Protein AF-A0A8T4SJS9-F1 (afdb_monomer_lite)

Foldseek 3Di:
DDPDDPPPPVVVVLVVVQLVVLLVVCVVVVLDDAAAEEEEAFPLVVVSCVVNPPHHYHYDYDYCVQQVDPAQALCSLVRPSVVVVLVPDDPRYAYEDQDALLRLLLNLVVCVVVVHPSLVSCPRSRYDYSHNPPDPVSVVVVCVVVVGDDRHDDPDPSSVVVVVCCVVPPCVSVVSSVVSVVVVVVVD

Structure (mmCIF, N/CA/C/O backbone):
data_AF-A0A8T4SJS9-F1
#
_entry.id   AF-A0A8T4SJS9-F1
#
loop_
_atom_site.group_PDB
_atom_site.id
_atom_site.type_symbol
_atom_site.label_atom_id
_atom_site.label_alt_id
_atom_site.label_comp_id
_atom_site.label_asym_id
_atom_site.label_entity_id
_atom_site.label_seq_id
_atom_site.pdbx_PDB_ins_code
_atom_site.Cartn_x
_atom_site.Cartn_y
_atom_site.Cartn_z
_atom_site.occupancy
_atom_site.B_iso_or_equiv
_atom_site.auth_seq_id
_atom_site.auth_comp_id
_atom_site.auth_asym_id
_atom_site.auth_atom_id
_atom_site.pdbx_PDB_model_num
ATOM 1 N N . MET A 1 1 ? -32.079 -22.996 -27.226 1.00 46.53 1 MET A N 1
ATOM 2 C CA . MET A 1 1 ? -31.573 -22.452 -25.949 1.00 46.53 1 MET A CA 1
ATOM 3 C C . MET A 1 1 ? -30.078 -22.271 -26.110 1.00 46.53 1 MET A C 1
ATOM 5 O O . MET A 1 1 ? -29.334 -23.238 -26.004 1.00 46.53 1 MET A O 1
ATOM 9 N N . ASP A 1 2 ? -29.675 -21.059 -26.481 1.00 43.06 2 ASP A N 1
ATOM 10 C CA . ASP A 1 2 ? -28.292 -20.709 -26.799 1.00 43.06 2 ASP A CA 1
ATOM 11 C C . ASP A 1 2 ? -27.444 -20.660 -25.525 1.00 43.06 2 ASP A C 1
ATOM 13 O O . ASP A 1 2 ? -27.516 -19.722 -24.736 1.00 43.06 2 ASP A O 1
ATOM 17 N N . ILE A 1 3 ? -26.648 -21.708 -25.311 1.00 54.56 3 ILE A N 1
ATOM 18 C CA . ILE A 1 3 ? -25.727 -21.848 -24.169 1.00 54.56 3 ILE A CA 1
ATOM 19 C C . ILE A 1 3 ? -24.370 -21.165 -24.441 1.00 54.56 3 ILE A C 1
ATOM 21 O O . ILE A 1 3 ? -23.487 -21.137 -23.589 1.00 54.56 3 ILE A O 1
ATOM 25 N N . LEU A 1 4 ? -24.168 -20.550 -25.606 1.00 53.53 4 LEU A N 1
ATOM 26 C CA . LEU A 1 4 ? -22.844 -20.106 -26.033 1.00 53.53 4 LEU A CA 1
ATOM 27 C C . LEU A 1 4 ? -22.867 -18.653 -26.490 1.00 53.53 4 LEU A C 1
ATOM 29 O O . LEU A 1 4 ? -23.114 -18.387 -27.657 1.00 53.53 4 LEU A O 1
ATOM 33 N N . GLN A 1 5 ? -22.581 -17.739 -25.554 1.00 47.78 5 GLN A N 1
ATOM 34 C CA . GLN A 1 5 ? -21.680 -16.583 -25.730 1.00 47.78 5 GLN A CA 1
ATOM 35 C C . GLN A 1 5 ? -21.703 -15.670 -24.488 1.00 47.78 5 GLN A C 1
ATOM 37 O O . GLN A 1 5 ? -21.972 -14.474 -24.556 1.00 47.78 5 GLN A O 1
ATOM 42 N N . ILE A 1 6 ? -21.327 -16.201 -23.319 1.00 55.56 6 ILE A N 1
ATOM 43 C CA . ILE A 1 6 ? -20.742 -15.336 -22.283 1.00 55.56 6 ILE A CA 1
ATOM 44 C C . ILE A 1 6 ? -19.292 -15.108 -22.714 1.00 55.56 6 ILE A C 1
ATOM 46 O O . ILE A 1 6 ? -18.375 -15.754 -22.212 1.00 55.56 6 ILE A O 1
ATOM 50 N N . GLN A 1 7 ? -19.075 -14.236 -23.703 1.00 54.94 7 GLN A N 1
ATOM 51 C CA . GLN A 1 7 ? -17.732 -13.730 -23.967 1.00 54.94 7 GLN A CA 1
ATOM 52 C C . GLN A 1 7 ? -17.292 -12.996 -22.701 1.00 54.94 7 GLN A C 1
ATOM 54 O O . GLN A 1 7 ? -17.795 -11.926 -22.352 1.00 54.94 7 GLN A O 1
ATOM 59 N N . SER A 1 8 ? -16.417 -13.638 -21.934 1.00 67.00 8 SER A N 1
ATOM 60 C CA . SER A 1 8 ? -15.910 -13.095 -20.689 1.00 67.00 8 SER A CA 1
ATOM 61 C C . SER A 1 8 ? -15.188 -11.791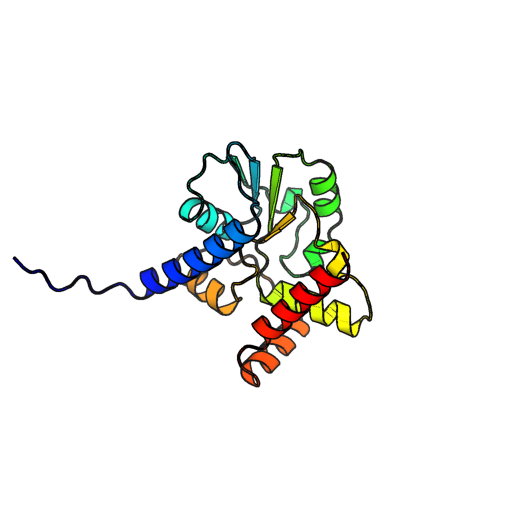 -20.995 1.00 67.00 8 SER A C 1
ATOM 63 O O . SER A 1 8 ? -14.128 -11.810 -21.610 1.00 67.00 8 SER A O 1
ATOM 65 N N . ASN A 1 9 ? -15.762 -10.663 -20.574 1.00 80.12 9 ASN A N 1
ATOM 66 C CA . ASN A 1 9 ? -15.127 -9.359 -20.713 1.00 80.12 9 ASN A CA 1
ATOM 67 C C . ASN A 1 9 ? -13.720 -9.435 -20.074 1.00 80.12 9 ASN A C 1
ATOM 69 O O . ASN A 1 9 ? -13.643 -9.585 -18.848 1.00 80.12 9 ASN A O 1
ATOM 73 N N . PRO A 1 10 ? -12.622 -9.361 -20.854 1.00 78.62 10 PRO A N 1
ATOM 74 C CA . PRO A 1 10 ? -11.264 -9.573 -20.345 1.00 78.62 10 PRO A CA 1
ATOM 75 C C . PRO A 1 10 ? -10.917 -8.574 -19.235 1.00 78.62 10 PRO A C 1
ATOM 77 O O . PRO A 1 10 ? -10.225 -8.909 -18.276 1.00 78.62 10 PRO A O 1
ATOM 80 N N . ASN A 1 11 ? -11.523 -7.383 -19.268 1.00 83.88 11 ASN A N 1
ATOM 81 C CA . ASN A 1 11 ? -11.378 -6.382 -18.213 1.00 83.88 11 ASN A CA 1
ATOM 82 C C . ASN A 1 11 ? -11.956 -6.855 -16.873 1.00 83.88 11 ASN A C 1
ATOM 84 O O . ASN A 1 11 ? -11.393 -6.584 -15.814 1.00 83.88 11 ASN A O 1
ATOM 88 N N . ARG A 1 12 ? -13.078 -7.587 -16.904 1.00 88.44 12 ARG A N 1
ATOM 89 C CA . ARG A 1 12 ? -13.676 -8.169 -15.696 1.00 88.44 12 ARG A CA 1
ATOM 90 C C . ARG A 1 12 ? -12.775 -9.260 -15.127 1.00 88.44 12 ARG A C 1
ATOM 92 O O . ARG A 1 12 ? -12.632 -9.349 -13.913 1.00 88.44 12 ARG A O 1
ATOM 99 N N . GLN A 1 13 ? -12.151 -10.065 -15.987 1.00 91.25 13 GLN A N 1
ATOM 100 C CA . GLN A 1 13 ? -11.196 -11.084 -15.551 1.00 91.25 13 GLN A CA 1
ATOM 101 C C . GLN A 1 13 ? -9.955 -10.455 -14.910 1.00 91.25 13 GLN A C 1
ATOM 103 O O . GLN A 1 13 ? -9.582 -10.863 -13.812 1.00 91.25 13 GLN A O 1
ATOM 108 N N . PHE A 1 14 ? -9.374 -9.427 -15.535 1.00 93.88 14 PHE A N 1
ATOM 109 C CA . PHE A 1 14 ? -8.227 -8.705 -14.985 1.00 93.88 14 PHE A CA 1
ATOM 110 C C . PHE A 1 14 ? -8.535 -8.114 -13.605 1.00 93.88 14 PHE A C 1
ATOM 112 O O . PHE A 1 14 ? -7.828 -8.373 -12.632 1.00 93.88 14 PHE A O 1
ATOM 119 N N . LEU A 1 15 ? -9.660 -7.411 -13.480 1.00 95.44 15 LEU A N 1
ATOM 120 C CA . LEU A 1 15 ? -10.095 -6.836 -12.212 1.00 95.44 15 LEU A CA 1
ATOM 121 C C . LEU A 1 15 ? -10.312 -7.902 -11.124 1.00 95.44 15 LEU A C 1
ATOM 123 O O . LEU A 1 15 ? -9.861 -7.725 -9.993 1.00 95.44 15 LEU A O 1
ATOM 127 N N . ASN A 1 16 ? -10.918 -9.042 -11.478 1.00 95.81 16 ASN A N 1
ATOM 128 C CA . ASN A 1 16 ? -11.090 -10.173 -10.564 1.00 95.81 16 ASN A CA 1
ATOM 129 C C . ASN A 1 16 ? -9.743 -10.753 -10.092 1.00 95.81 16 ASN A C 1
ATOM 131 O O . ASN A 1 16 ? -9.630 -11.179 -8.940 1.00 95.81 16 ASN A O 1
ATOM 135 N N . ILE A 1 17 ? -8.720 -10.786 -10.957 1.00 96.56 17 ILE A N 1
ATOM 136 C CA . ILE A 1 17 ? -7.365 -11.233 -10.596 1.00 96.56 17 ILE A CA 1
ATOM 137 C C . ILE A 1 17 ? -6.757 -10.287 -9.555 1.00 96.56 17 ILE A C 1
ATOM 139 O O . ILE A 1 17 ? -6.246 -10.752 -8.530 1.00 96.56 17 ILE A 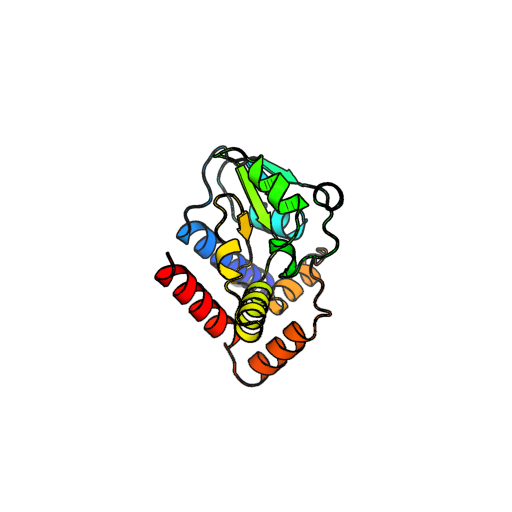O 1
ATOM 143 N N . ILE A 1 18 ? -6.862 -8.975 -9.776 1.00 97.44 18 ILE A N 1
ATOM 144 C CA . ILE A 1 18 ? -6.355 -7.955 -8.850 1.00 97.44 18 ILE A CA 1
ATOM 145 C C . ILE A 1 18 ? -7.089 -8.033 -7.507 1.00 97.44 18 ILE A C 1
ATOM 147 O O . ILE A 1 18 ? -6.450 -8.144 -6.460 1.00 97.44 18 ILE A O 1
ATOM 151 N N . GLU A 1 19 ? -8.421 -8.103 -7.514 1.00 97.31 19 GLU A N 1
ATOM 152 C CA . GLU A 1 19 ? -9.214 -8.295 -6.294 1.00 97.31 19 GLU A CA 1
ATOM 153 C C . GLU A 1 19 ? -8.830 -9.566 -5.535 1.00 97.31 19 GLU A C 1
ATOM 155 O O . GLU A 1 19 ? -8.722 -9.548 -4.306 1.00 97.31 19 GLU A O 1
ATOM 160 N N . LYS A 1 20 ? -8.603 -10.679 -6.245 1.00 97.06 20 LYS A N 1
ATOM 161 C CA . LYS A 1 20 ? -8.192 -11.948 -5.636 1.00 97.06 20 LYS A CA 1
ATOM 162 C C . LYS A 1 20 ? -6.831 -11.819 -4.952 1.00 97.06 20 LYS A C 1
ATOM 164 O O . LYS A 1 20 ? -6.672 -12.344 -3.848 1.00 97.06 20 LYS A O 1
ATOM 169 N N . ARG A 1 21 ? -5.871 -11.115 -5.562 1.00 96.88 21 ARG A N 1
ATOM 170 C CA . ARG A 1 21 ? -4.547 -10.849 -4.969 1.00 96.88 21 ARG A CA 1
ATOM 171 C C . ARG A 1 21 ? -4.649 -9.973 -3.728 1.00 96.88 21 ARG A C 1
ATOM 173 O O . ARG A 1 21 ? -4.127 -10.365 -2.685 1.00 96.88 21 ARG A O 1
ATOM 180 N N . ILE A 1 22 ? -5.391 -8.867 -3.804 1.00 96.88 22 ILE A N 1
ATOM 181 C CA . ILE A 1 22 ? -5.621 -7.979 -2.657 1.00 96.88 22 ILE A CA 1
ATOM 182 C C . ILE A 1 22 ? -6.285 -8.761 -1.514 1.00 96.88 22 ILE A C 1
ATOM 184 O O . ILE A 1 22 ? -5.797 -8.749 -0.385 1.00 96.88 22 ILE A O 1
ATOM 188 N N . ARG A 1 23 ? -7.347 -9.523 -1.805 1.00 96.38 23 ARG A N 1
ATOM 189 C CA . ARG A 1 23 ? -8.054 -10.335 -0.804 1.00 96.38 23 ARG A CA 1
ATOM 190 C C . ARG A 1 23 ? -7.146 -11.391 -0.173 1.00 96.38 23 ARG A C 1
ATOM 192 O O . ARG A 1 23 ? -7.208 -11.593 1.038 1.00 96.38 23 ARG A O 1
ATOM 199 N N . LYS A 1 24 ? -6.302 -12.061 -0.967 1.00 95.94 24 LYS A N 1
ATOM 200 C CA . LYS A 1 24 ? -5.316 -13.029 -0.460 1.00 95.94 24 LYS A CA 1
ATOM 201 C C . LYS A 1 24 ? -4.331 -12.353 0.498 1.00 95.94 24 LYS A C 1
ATOM 203 O O . LYS A 1 24 ? -4.102 -12.886 1.580 1.00 95.94 24 LYS A O 1
ATOM 208 N N . ASN A 1 25 ? -3.808 -11.183 0.127 1.00 94.31 25 ASN A N 1
ATOM 209 C CA . ASN A 1 25 ? -2.880 -10.415 0.958 1.00 94.31 25 ASN A CA 1
ATOM 210 C C . ASN A 1 25 ? -3.525 -9.999 2.292 1.00 94.31 25 ASN A C 1
ATOM 212 O O . ASN A 1 25 ? -2.970 -10.275 3.352 1.00 94.31 25 ASN A O 1
ATOM 216 N N . LEU A 1 26 ? -4.736 -9.431 2.251 1.00 94.19 26 LEU A N 1
ATOM 217 C CA . LEU A 1 26 ? -5.483 -9.041 3.453 1.00 94.19 26 LEU A CA 1
ATOM 218 C C . LEU A 1 26 ? -5.736 -10.224 4.396 1.00 94.19 26 LEU A C 1
ATOM 220 O O . LEU A 1 26 ? -5.502 -10.108 5.596 1.00 94.19 26 LEU A O 1
ATOM 224 N N . ARG A 1 27 ? -6.161 -11.375 3.855 1.00 94.31 27 ARG A N 1
ATOM 225 C CA . ARG A 1 27 ? -6.401 -12.594 4.645 1.00 94.31 27 ARG A CA 1
ATOM 226 C C . ARG A 1 27 ? -5.130 -13.130 5.288 1.00 94.31 27 ARG A C 1
ATOM 228 O O . ARG A 1 27 ? -5.164 -13.506 6.448 1.00 94.31 27 ARG A O 1
ATOM 235 N N . SER A 1 28 ? -4.013 -13.147 4.558 1.00 93.12 28 SER A N 1
ATOM 236 C CA . SER A 1 28 ? -2.744 -13.665 5.092 1.00 93.12 28 SER A CA 1
ATOM 237 C C . SER A 1 28 ? -2.202 -12.876 6.284 1.00 93.12 28 SER A C 1
ATOM 239 O O . SER A 1 28 ? -1.357 -13.386 7.012 1.00 93.12 28 SER A O 1
ATOM 241 N N . LYS A 1 29 ? -2.677 -11.642 6.473 1.00 90.94 29 LYS A N 1
ATOM 242 C CA . LYS A 1 29 ? -2.256 -10.753 7.556 1.00 90.94 29 LYS A CA 1
ATOM 243 C C . LYS A 1 29 ? -3.270 -10.647 8.694 1.00 90.94 29 LYS A C 1
ATOM 245 O O . LYS A 1 29 ? -2.962 -9.983 9.673 1.00 90.94 29 LYS A O 1
ATOM 250 N N . ASP A 1 30 ? -4.454 -11.238 8.535 1.00 94.12 30 ASP A N 1
ATOM 251 C CA . ASP A 1 30 ? -5.548 -11.194 9.514 1.00 94.12 30 ASP A CA 1
ATOM 252 C C . ASP A 1 30 ? -5.862 -9.773 10.040 1.00 94.12 30 ASP A C 1
ATOM 254 O O . ASP A 1 30 ? -6.001 -9.540 11.232 1.00 94.12 30 ASP A O 1
ATOM 258 N N . ILE A 1 31 ? -5.912 -8.781 9.138 1.00 92.88 31 ILE A N 1
ATOM 259 C CA . ILE A 1 31 ? -6.050 -7.356 9.517 1.00 92.88 31 ILE A CA 1
ATOM 260 C C . ILE A 1 31 ? -7.512 -6.949 9.750 1.00 92.88 31 ILE A C 1
ATOM 262 O O . ILE A 1 31 ? -7.791 -6.025 10.518 1.00 92.88 31 ILE A O 1
ATOM 266 N N . LEU A 1 32 ? -8.440 -7.582 9.024 1.00 95.38 32 LEU A N 1
ATOM 267 C CA . LEU A 1 32 ? -9.836 -7.158 8.942 1.00 95.38 32 LEU A CA 1
ATOM 268 C C . LEU A 1 32 ? -10.740 -7.996 9.845 1.00 95.38 32 LEU A C 1
ATOM 270 O O . LEU A 1 32 ? -10.856 -9.210 9.675 1.00 95.38 32 LEU A O 1
ATOM 274 N N . HIS A 1 33 ? -11.463 -7.316 10.725 1.00 95.75 33 HIS A N 1
ATOM 275 C CA . HIS A 1 33 ? -12.429 -7.889 11.654 1.00 95.75 33 HIS A CA 1
ATOM 276 C C . HIS A 1 33 ? -13.761 -7.131 11.588 1.00 95.75 33 HIS A C 1
ATOM 278 O O . HIS A 1 33 ? -13.842 -6.022 11.057 1.00 95.75 33 HIS A O 1
ATOM 284 N N . LYS A 1 34 ? -14.825 -7.747 12.117 1.00 96.81 34 LYS A N 1
ATOM 285 C CA . LYS A 1 34 ? -16.137 -7.095 12.240 1.00 96.81 34 LYS A CA 1
ATOM 286 C C . LYS A 1 34 ? -16.038 -5.866 13.149 1.00 96.81 34 LYS A C 1
ATOM 288 O O . LYS A 1 34 ? -15.218 -5.845 14.064 1.00 96.81 34 LYS A O 1
ATOM 293 N N . ASP A 1 35 ? -16.867 -4.863 12.872 1.00 96.62 35 ASP A N 1
ATOM 294 C CA . ASP A 1 35 ? -17.035 -3.653 13.691 1.00 96.62 35 ASP A CA 1
ATOM 295 C C . ASP A 1 35 ? -15.768 -2.781 13.811 1.00 96.62 35 ASP A C 1
ATOM 297 O O . ASP A 1 35 ? -15.638 -1.934 14.701 1.00 96.62 35 ASP A O 1
ATOM 301 N N . GLN A 1 36 ? -14.816 -2.967 12.892 1.00 97.25 36 GLN A N 1
ATOM 302 C CA . GLN A 1 36 ? -13.656 -2.092 12.753 1.00 97.25 36 GLN A CA 1
ATOM 303 C C . GLN A 1 36 ? -14.009 -0.799 12.017 1.00 97.25 36 GLN A C 1
ATOM 305 O O . GLN A 1 36 ? -14.808 -0.797 11.075 1.00 97.25 36 GLN A O 1
ATOM 310 N N . THR A 1 37 ? -13.324 0.282 12.391 1.00 98.44 37 THR A N 1
ATOM 311 C CA . THR A 1 37 ? -13.323 1.530 11.622 1.00 98.44 37 THR A CA 1
ATOM 312 C C . THR A 1 37 ? -12.087 1.581 10.732 1.00 98.44 37 THR A C 1
ATOM 314 O O . THR A 1 37 ? -10.952 1.477 11.200 1.00 98.44 37 THR A O 1
ATOM 317 N N . ILE A 1 38 ? -12.316 1.758 9.437 1.00 98.19 38 ILE A N 1
ATOM 318 C CA . ILE A 1 38 ? -11.301 1.798 8.398 1.00 98.19 38 ILE A CA 1
ATOM 319 C C . ILE A 1 38 ? -11.194 3.221 7.864 1.00 98.19 38 ILE A C 1
ATOM 321 O O . ILE A 1 38 ? -12.084 3.699 7.165 1.00 98.19 38 ILE A O 1
ATOM 325 N N . TYR A 1 39 ? -10.076 3.873 8.144 1.00 97.88 39 TYR A N 1
ATOM 326 C CA . TYR A 1 39 ? -9.740 5.170 7.585 1.00 97.88 39 TYR A CA 1
ATOM 327 C C . TYR A 1 39 ? -9.053 5.008 6.228 1.00 97.88 39 TYR A C 1
ATOM 329 O O . TYR A 1 39 ? -8.150 4.184 6.062 1.00 97.88 39 TYR A O 1
ATOM 337 N N . VAL A 1 40 ? -9.478 5.807 5.255 1.00 96.25 40 VAL A N 1
ATOM 338 C CA . VAL A 1 40 ? -8.972 5.800 3.874 1.00 96.25 40 VAL A CA 1
ATOM 339 C C . VAL A 1 40 ? -8.856 7.218 3.354 1.00 96.25 40 VAL A C 1
ATOM 341 O O . VAL A 1 40 ? -9.654 8.072 3.711 1.00 96.25 40 VAL A O 1
ATOM 344 N N . ILE A 1 41 ? -7.876 7.484 2.497 1.00 93.50 41 ILE A N 1
ATOM 345 C CA . ILE A 1 41 ? -7.540 8.860 2.090 1.00 93.50 41 ILE A CA 1
ATOM 346 C C . ILE A 1 41 ? -7.914 9.116 0.621 1.00 93.50 41 ILE A C 1
ATOM 348 O O . ILE A 1 41 ? -8.006 10.257 0.171 1.00 93.50 41 ILE A O 1
ATOM 352 N N . ASP A 1 42 ? -8.132 8.056 -0.152 1.00 93.44 42 ASP A N 1
ATOM 353 C CA . ASP A 1 42 ? -8.326 8.121 -1.594 1.00 93.44 42 ASP A CA 1
ATOM 354 C C . ASP A 1 42 ? -9.518 7.270 -2.064 1.00 93.44 42 ASP A C 1
ATOM 356 O O . ASP A 1 42 ? -9.952 6.313 -1.417 1.00 93.44 42 ASP A O 1
ATOM 360 N N . GLN A 1 43 ? -10.059 7.639 -3.226 1.00 94.31 43 GLN A N 1
ATOM 361 C CA . GLN A 1 43 ? -11.232 6.985 -3.809 1.00 94.31 43 GLN A CA 1
ATOM 362 C C . GLN A 1 43 ? -10.926 5.591 -4.370 1.00 94.31 43 GLN A C 1
ATOM 364 O O . GLN A 1 43 ? -11.824 4.750 -4.415 1.00 94.31 43 GLN A O 1
ATOM 369 N N . LEU A 1 44 ? -9.683 5.328 -4.779 1.00 95.56 44 LEU A N 1
ATOM 370 C CA . LEU A 1 44 ? -9.274 4.042 -5.338 1.00 95.56 44 LEU A CA 1
ATOM 371 C C . LEU A 1 44 ? -9.298 2.951 -4.255 1.00 95.56 44 LEU A C 1
ATOM 373 O O . LEU A 1 44 ? -9.861 1.876 -4.464 1.00 95.56 44 LEU A O 1
ATOM 377 N N . THR A 1 45 ? -8.780 3.246 -3.065 1.00 96.06 45 THR A N 1
ATOM 378 C CA . THR A 1 45 ? -8.848 2.356 -1.901 1.00 96.06 45 THR A CA 1
ATOM 379 C C . THR A 1 45 ? -10.299 2.082 -1.505 1.00 96.06 45 THR A C 1
ATOM 381 O O . THR A 1 45 ? -10.667 0.923 -1.309 1.00 96.06 45 THR A O 1
ATOM 384 N N . ILE A 1 46 ? -11.160 3.110 -1.467 1.00 96.81 46 ILE A N 1
ATOM 385 C CA . ILE A 1 46 ? -12.605 2.941 -1.207 1.00 96.81 46 ILE A CA 1
ATOM 386 C C . ILE A 1 46 ? -13.243 2.010 -2.238 1.00 96.81 46 ILE A C 1
ATOM 388 O O . ILE A 1 46 ? -13.997 1.105 -1.870 1.00 96.81 46 ILE A O 1
ATOM 392 N N . PHE A 1 47 ? -12.945 2.230 -3.521 1.00 96.62 47 PHE A N 1
ATOM 393 C CA . PHE A 1 47 ? -13.466 1.425 -4.620 1.00 96.62 47 PHE A CA 1
ATOM 394 C C . PHE A 1 47 ? -13.140 -0.059 -4.426 1.00 96.62 47 PHE A C 1
ATOM 396 O O . PHE A 1 47 ? -14.032 -0.902 -4.540 1.00 96.62 47 PHE A O 1
ATOM 403 N N . PHE A 1 48 ? -11.897 -0.390 -4.074 1.00 97.31 48 PHE A N 1
ATOM 404 C CA . PHE A 1 48 ? -11.512 -1.778 -3.836 1.00 97.31 48 PHE A CA 1
ATOM 405 C C . PHE A 1 48 ? -12.092 -2.345 -2.542 1.00 97.31 48 PHE A C 1
ATOM 407 O O . PHE A 1 48 ? -12.637 -3.447 -2.581 1.00 97.31 48 PHE A O 1
ATOM 414 N N . LEU A 1 49 ? -12.039 -1.614 -1.422 1.00 96.81 49 LEU A N 1
ATOM 415 C CA . LEU A 1 49 ? -12.565 -2.094 -0.138 1.00 96.81 49 LEU A CA 1
ATOM 416 C C . LEU A 1 49 ? -14.043 -2.476 -0.236 1.00 96.81 49 LEU A C 1
ATOM 418 O O . LEU A 1 49 ? -14.404 -3.577 0.173 1.00 96.81 49 LEU A O 1
ATOM 422 N N . LYS A 1 50 ? -14.871 -1.634 -0.867 1.00 96.62 50 LYS A N 1
ATOM 423 C CA . LYS A 1 50 ? -16.302 -1.917 -1.078 1.00 96.62 50 LYS A CA 1
ATOM 424 C C . LYS A 1 50 ? -16.564 -3.188 -1.893 1.00 96.62 50 LYS A C 1
ATOM 426 O O . LYS A 1 50 ? -17.644 -3.758 -1.795 1.00 96.62 50 LYS A O 1
ATOM 431 N N . ARG A 1 51 ? -15.606 -3.620 -2.719 1.00 96.19 51 ARG A N 1
ATOM 432 C CA . ARG A 1 51 ? -15.750 -4.780 -3.617 1.00 96.19 51 ARG A CA 1
ATOM 433 C C . ARG A 1 51 ? -15.160 -6.059 -3.026 1.00 96.19 51 ARG A C 1
ATOM 435 O O . ARG A 1 51 ? -15.632 -7.152 -3.327 1.00 96.19 51 ARG A O 1
ATOM 442 N N . ILE A 1 52 ? -14.135 -5.944 -2.184 1.00 96.38 52 ILE A N 1
ATOM 443 C CA . ILE A 1 52 ? -13.426 -7.106 -1.630 1.00 96.38 52 ILE A CA 1
ATOM 444 C C . ILE A 1 52 ? -13.817 -7.441 -0.189 1.00 96.38 52 ILE A C 1
ATOM 446 O O . ILE A 1 52 ? -13.667 -8.605 0.193 1.00 96.38 52 ILE A O 1
ATOM 450 N N . VAL A 1 53 ? -14.258 -6.455 0.602 1.00 95.25 53 VAL A N 1
ATOM 451 C CA . VAL A 1 53 ? -14.598 -6.620 2.019 1.00 95.25 53 VAL A CA 1
ATOM 452 C C . VAL A 1 53 ? -16.096 -6.850 2.141 1.00 95.25 53 VAL A C 1
ATOM 454 O O . VAL A 1 53 ? -16.897 -5.978 1.834 1.00 95.25 53 VAL A O 1
ATOM 457 N N . THR A 1 54 ? -16.468 -8.042 2.603 1.00 95.50 54 THR A N 1
ATOM 458 C CA . THR A 1 54 ? -17.867 -8.434 2.840 1.00 95.50 54 THR A CA 1
ATOM 459 C C . THR A 1 54 ? -18.274 -8.324 4.310 1.00 95.50 54 THR A C 1
ATOM 461 O O . THR A 1 54 ? -19.419 -8.594 4.653 1.00 95.50 54 THR A O 1
ATOM 464 N N . LEU A 1 55 ? -17.328 -8.006 5.197 1.00 95.44 55 LEU A N 1
ATOM 465 C CA . LEU A 1 55 ? -17.568 -7.865 6.631 1.00 95.44 55 LEU A CA 1
ATOM 466 C C . LEU A 1 55 ? -18.250 -6.521 6.933 1.00 95.44 55 LEU A C 1
ATOM 468 O O . LEU A 1 55 ? -17.972 -5.544 6.237 1.00 95.44 55 LEU A O 1
ATOM 472 N N . PRO A 1 56 ? -19.087 -6.442 7.984 1.00 95.69 56 PRO A N 1
ATOM 473 C CA . PRO A 1 56 ? -19.600 -5.171 8.479 1.00 95.69 56 PRO A CA 1
ATOM 474 C C . PRO A 1 56 ? -18.442 -4.363 9.079 1.00 95.69 56 PRO A C 1
ATOM 476 O O . PRO A 1 56 ? -17.974 -4.646 10.181 1.00 95.69 56 PRO A O 1
ATOM 479 N N . VAL A 1 57 ? -17.950 -3.389 8.319 1.00 97.25 57 VAL A N 1
ATOM 480 C CA . VAL A 1 57 ? -16.893 -2.452 8.718 1.00 97.25 57 VAL A CA 1
ATOM 481 C C . VAL A 1 57 ? -17.354 -1.028 8.436 1.00 97.25 57 VAL A C 1
ATOM 483 O O . VAL A 1 57 ? -18.091 -0.782 7.479 1.00 97.25 57 VAL A O 1
ATOM 486 N N . ASN A 1 58 ? -16.903 -0.080 9.248 1.00 97.94 58 ASN A N 1
ATOM 487 C CA . ASN A 1 58 ? -17.188 1.335 9.054 1.00 97.94 58 ASN A CA 1
ATOM 488 C C . ASN A 1 58 ? -16.056 1.987 8.248 1.00 97.94 58 ASN A C 1
ATOM 490 O O . ASN A 1 58 ? -14.957 2.150 8.767 1.00 97.94 58 ASN A O 1
ATOM 494 N N . ILE A 1 59 ? -16.294 2.355 6.987 1.00 98.00 59 ILE A N 1
ATOM 495 C CA . ILE A 1 59 ? -15.279 3.012 6.146 1.00 98.00 59 ILE A CA 1
ATOM 496 C C . ILE A 1 59 ? -15.436 4.532 6.252 1.00 98.00 59 ILE A C 1
ATOM 498 O O . ILE A 1 59 ? -16.445 5.083 5.813 1.00 98.00 59 ILE A O 1
ATOM 502 N N . VAL A 1 60 ? -14.412 5.209 6.772 1.00 97.75 60 VAL A N 1
ATOM 503 C CA . VAL A 1 60 ? -14.358 6.665 6.944 1.00 97.75 60 VAL A CA 1
ATOM 504 C C . VAL A 1 60 ? -13.339 7.254 5.975 1.00 97.75 60 VAL A C 1
ATOM 506 O O . VAL A 1 60 ? -12.142 6.971 6.054 1.00 97.75 60 VAL A O 1
ATOM 509 N N . GLN A 1 61 ? -13.810 8.095 5.054 1.00 96.44 61 GLN A N 1
ATOM 510 C CA . GLN A 1 61 ? -12.928 8.821 4.148 1.00 96.44 61 GLN A CA 1
ATOM 511 C C . GLN A 1 61 ? -12.356 10.061 4.840 1.00 96.44 61 GLN A C 1
ATOM 513 O O . GLN A 1 61 ? -13.097 10.957 5.230 1.00 96.44 61 GLN A O 1
ATOM 518 N N . LEU A 1 62 ? -11.032 10.116 4.935 1.00 94.88 62 LEU A N 1
ATOM 519 C CA . LEU A 1 62 ? -10.263 11.276 5.354 1.00 94.88 62 LEU A CA 1
ATOM 520 C C . LEU A 1 62 ? -9.944 12.156 4.144 1.00 94.88 62 LEU A C 1
ATOM 522 O O . LEU A 1 62 ? -9.667 11.681 3.038 1.00 94.88 62 LEU A O 1
ATOM 526 N N . SER A 1 63 ? -9.930 13.459 4.364 1.00 89.56 63 SER A N 1
ATOM 527 C CA . SER A 1 63 ? -9.412 14.430 3.415 1.00 89.56 63 SER A CA 1
ATOM 528 C C . SER A 1 63 ? -7.882 14.482 3.478 1.00 89.56 63 SER A C 1
ATOM 530 O O . SER A 1 63 ? -7.264 14.369 4.537 1.00 89.56 63 SER A O 1
ATOM 532 N N . LYS A 1 64 ? -7.236 14.744 2.334 1.00 86.69 64 LYS A N 1
ATOM 533 C CA . LYS A 1 64 ? -5.778 14.971 2.293 1.00 86.69 64 LYS A CA 1
ATOM 534 C C . LYS A 1 64 ? -5.331 16.118 3.207 1.00 86.69 64 LYS A C 1
ATOM 536 O O . LYS A 1 64 ? -4.216 16.088 3.719 1.00 86.69 64 LYS A O 1
ATOM 541 N N . LYS A 1 65 ? -6.205 17.115 3.406 1.00 87.19 65 LYS A N 1
ATOM 542 C CA . LYS A 1 65 ? -5.950 18.285 4.257 1.00 87.19 65 LYS A CA 1
ATOM 543 C C . LYS A 1 65 ? -5.794 17.893 5.726 1.00 87.19 65 LYS A C 1
ATOM 545 O O . LYS A 1 65 ? -4.896 18.407 6.378 1.00 87.19 65 LYS A O 1
ATOM 550 N N . GLU A 1 66 ? -6.600 16.953 6.218 1.00 86.19 66 GLU A N 1
ATOM 551 C CA . GLU A 1 66 ? -6.529 16.485 7.612 1.00 86.19 66 GLU A CA 1
ATOM 552 C C . GLU A 1 66 ? -5.195 15.814 7.953 1.00 86.19 66 GLU A C 1
ATOM 554 O O . GLU A 1 66 ? -4.745 15.885 9.094 1.00 86.19 66 GLU A O 1
ATOM 559 N N . LEU A 1 67 ? -4.544 15.191 6.968 1.00 86.94 67 LEU A N 1
ATOM 560 C CA . LEU A 1 67 ? -3.268 14.495 7.152 1.00 86.94 67 LEU A CA 1
ATOM 561 C C . LEU A 1 67 ? -2.067 15.248 6.565 1.00 86.94 67 LEU A C 1
ATOM 563 O O . LEU A 1 67 ? -0.959 14.717 6.579 1.00 86.94 67 LEU A O 1
ATOM 567 N N . ASN A 1 68 ? -2.272 16.462 6.040 1.00 87.94 68 ASN A N 1
ATOM 568 C CA . ASN A 1 68 ? -1.238 17.258 5.371 1.00 87.94 68 ASN A CA 1
ATOM 569 C C . ASN A 1 68 ? -0.442 16.444 4.324 1.00 87.94 68 ASN A C 1
ATOM 571 O O . ASN A 1 68 ? 0.788 16.498 4.248 1.00 87.94 68 ASN A O 1
ATOM 575 N N . ILE A 1 69 ? -1.148 15.624 3.539 1.00 85.81 69 ILE A N 1
ATOM 576 C CA . ILE A 1 69 ? -0.524 14.764 2.529 1.00 85.81 69 ILE A CA 1
ATOM 577 C C . ILE A 1 69 ? -0.492 15.520 1.211 1.00 85.81 69 ILE A C 1
ATOM 579 O O . ILE A 1 69 ? -1.530 15.734 0.579 1.00 85.81 69 ILE A O 1
ATOM 583 N N . LYS A 1 70 ? 0.716 15.898 0.792 1.00 81.94 70 LYS A N 1
ATOM 584 C CA . LYS A 1 70 ? 0.954 16.457 -0.541 1.00 81.94 70 LYS A CA 1
ATOM 585 C C . LYS A 1 70 ? 0.914 15.356 -1.599 1.00 81.94 70 LYS A C 1
ATOM 587 O O . LYS A 1 70 ? 0.213 15.489 -2.597 1.00 81.94 70 LYS A O 1
ATOM 592 N N . GLU A 1 71 ? 1.597 14.246 -1.331 1.00 79.44 71 GLU A N 1
ATOM 593 C CA . GLU A 1 71 ? 1.849 13.185 -2.305 1.00 79.44 71 GLU A CA 1
ATOM 594 C C . GLU A 1 71 ? 1.781 11.799 -1.666 1.00 79.44 71 GLU A C 1
ATOM 596 O O . GLU A 1 71 ? 2.047 11.633 -0.473 1.00 79.44 71 GLU A O 1
ATOM 601 N N . TYR A 1 72 ? 1.436 10.800 -2.478 1.00 78.25 72 TYR A N 1
ATOM 602 C CA . TYR A 1 72 ? 1.467 9.396 -2.085 1.00 78.25 72 TYR A CA 1
ATOM 603 C C . TYR A 1 72 ? 2.664 8.740 -2.761 1.00 78.25 72 TYR A C 1
ATOM 605 O O . TYR A 1 72 ? 2.621 8.441 -3.952 1.00 78.25 72 TYR A O 1
ATOM 613 N N . ASN A 1 73 ? 3.728 8.577 -1.984 1.00 81.00 73 ASN A N 1
ATOM 614 C CA . ASN A 1 73 ? 4.954 7.869 -2.334 1.00 81.00 73 ASN A CA 1
ATOM 615 C C . ASN A 1 73 ? 5.562 7.274 -1.046 1.00 81.00 73 ASN A C 1
ATOM 617 O O . ASN A 1 73 ? 4.998 7.422 0.047 1.00 81.00 73 ASN A O 1
ATOM 621 N N . CYS A 1 74 ? 6.732 6.637 -1.137 1.00 74.56 74 CYS A N 1
ATOM 622 C CA . CYS A 1 74 ? 7.424 6.059 0.020 1.00 74.56 74 CYS A CA 1
ATOM 623 C C . CYS A 1 74 ? 7.695 7.052 1.175 1.00 74.56 74 CYS A C 1
ATOM 625 O O . CYS A 1 74 ? 7.784 6.629 2.331 1.00 74.56 74 CYS A O 1
ATOM 627 N N . SER A 1 75 ? 7.759 8.366 0.923 1.00 82.62 75 SER A N 1
ATOM 628 C CA . SER A 1 75 ? 7.990 9.373 1.972 1.00 82.62 75 SER A CA 1
ATOM 629 C C . SER A 1 75 ? 6.830 9.484 2.971 1.00 82.62 75 SER A C 1
ATOM 631 O O . SER A 1 75 ? 7.009 9.996 4.081 1.00 82.62 75 SER A O 1
ATOM 633 N N . ILE A 1 76 ? 5.656 8.935 2.636 1.00 83.12 76 ILE A N 1
ATOM 634 C CA . ILE A 1 76 ? 4.464 8.960 3.488 1.00 83.12 76 ILE A CA 1
ATOM 635 C C . ILE A 1 76 ? 4.705 8.322 4.867 1.00 83.12 76 ILE A C 1
ATOM 637 O O . ILE A 1 76 ? 4.125 8.754 5.863 1.00 83.12 76 ILE A O 1
ATOM 641 N N . PHE A 1 77 ? 5.614 7.346 4.972 1.00 79.06 77 PHE A N 1
ATOM 642 C CA . PHE A 1 77 ? 5.981 6.725 6.253 1.00 79.06 77 PHE A CA 1
ATOM 643 C C . PHE A 1 77 ? 6.710 7.694 7.204 1.00 79.06 77 PHE A C 1
ATOM 645 O O . PHE A 1 77 ? 6.716 7.510 8.432 1.00 79.06 77 PHE A O 1
ATOM 652 N N . SER A 1 78 ? 7.298 8.754 6.654 1.00 83.50 78 SER A N 1
ATOM 653 C CA . SER A 1 78 ? 7.998 9.811 7.385 1.00 83.50 78 SER A CA 1
ATOM 654 C C . SER A 1 78 ? 7.100 10.992 7.761 1.00 83.50 78 SER A C 1
ATOM 656 O O . SER A 1 78 ? 7.504 11.809 8.586 1.00 83.50 78 SER A O 1
ATOM 658 N N . ASN A 1 79 ? 5.868 11.054 7.247 1.00 88.94 79 AS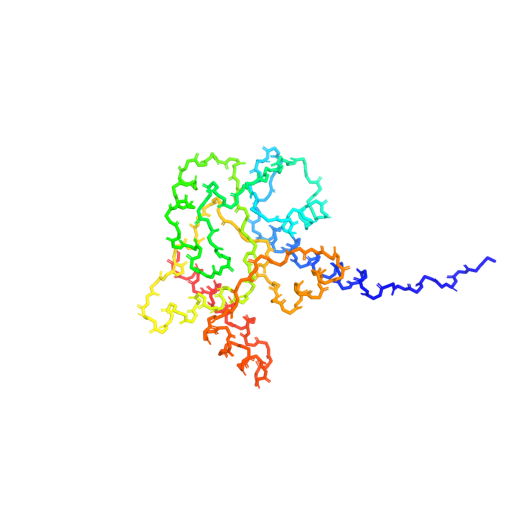N A N 1
ATOM 659 C CA . ASN A 1 79 ? 4.935 12.148 7.509 1.00 88.94 79 ASN A CA 1
ATOM 660 C C . ASN A 1 79 ? 4.544 12.224 9.004 1.00 88.94 79 ASN A C 1
ATOM 662 O O . ASN A 1 79 ? 4.086 11.246 9.609 1.00 88.94 79 ASN A O 1
ATOM 666 N N . LYS A 1 80 ? 4.750 13.393 9.625 1.00 89.94 80 LYS A N 1
ATOM 667 C CA . LYS A 1 80 ? 4.562 13.606 11.070 1.00 89.94 80 LYS A CA 1
ATOM 668 C C . LYS A 1 80 ? 3.089 13.510 11.462 1.00 89.94 80 LYS A C 1
ATOM 670 O O . LYS A 1 80 ? 2.771 12.928 12.497 1.00 89.94 80 LYS A O 1
ATOM 675 N N . GLU A 1 81 ? 2.207 14.044 10.640 1.00 91.56 81 GLU A N 1
ATOM 676 C CA . GLU A 1 81 ? 0.768 14.124 10.840 1.00 91.56 81 GLU A CA 1
ATOM 677 C C . GLU A 1 81 ? 0.146 12.730 10.823 1.00 91.56 81 GLU A C 1
ATOM 679 O O . GLU A 1 81 ? -0.577 12.381 11.753 1.00 91.56 81 GLU A O 1
ATOM 684 N N . ILE A 1 82 ? 0.540 11.874 9.876 1.00 90.75 82 ILE A N 1
ATOM 685 C CA . ILE A 1 82 ? 0.152 10.456 9.854 1.00 90.75 82 ILE A CA 1
ATOM 686 C C . ILE A 1 82 ? 0.636 9.745 11.119 1.00 90.75 82 ILE A C 1
ATOM 688 O O . ILE A 1 82 ? -0.102 8.974 11.733 1.00 90.75 82 ILE A O 1
ATOM 692 N N . ARG A 1 83 ? 1.872 10.005 11.565 1.00 89.81 83 ARG A N 1
ATOM 693 C CA . ARG A 1 83 ? 2.396 9.394 12.798 1.00 89.81 83 ARG A CA 1
ATOM 694 C C . ARG A 1 83 ? 1.604 9.828 14.028 1.00 89.81 83 ARG A C 1
ATOM 696 O O . ARG A 1 83 ? 1.370 8.991 14.898 1.00 89.81 83 ARG A O 1
ATOM 703 N N . VAL A 1 84 ? 1.233 11.104 14.115 1.00 92.00 84 VAL A N 1
ATOM 704 C CA . VAL A 1 84 ? 0.403 11.647 15.198 1.00 92.00 84 VAL A CA 1
ATOM 705 C C . VAL A 1 84 ? -1.005 11.067 15.134 1.00 92.00 84 VAL A C 1
ATOM 707 O O . VAL A 1 84 ? -1.523 10.663 16.170 1.00 92.00 84 VAL A O 1
ATOM 710 N N . PHE A 1 85 ? -1.589 10.973 13.940 1.00 93.19 85 PHE A N 1
ATOM 711 C CA . PHE A 1 85 ? -2.896 10.369 13.716 1.00 93.19 85 PHE A CA 1
ATOM 712 C C . PHE A 1 85 ? -2.915 8.919 14.206 1.00 93.19 85 PHE A C 1
ATOM 714 O O . PHE A 1 85 ? -3.695 8.592 15.093 1.00 93.19 85 PHE A O 1
ATOM 721 N N . ILE A 1 86 ? -1.964 8.093 13.754 1.00 92.38 86 ILE A N 1
ATOM 722 C CA . ILE A 1 86 ? -1.842 6.683 14.160 1.00 92.38 86 ILE A CA 1
ATOM 723 C C . ILE A 1 86 ? -1.699 6.525 15.678 1.00 92.38 86 ILE A C 1
ATOM 725 O O . ILE A 1 86 ? -2.266 5.604 16.253 1.00 92.38 86 ILE A O 1
ATOM 729 N N . LYS A 1 87 ? -0.960 7.419 16.349 1.00 92.19 87 LYS A N 1
ATOM 730 C CA . LYS A 1 87 ? -0.799 7.372 17.813 1.00 92.19 87 LYS A CA 1
ATOM 731 C C . LYS A 1 87 ? -2.106 7.600 18.579 1.00 92.19 87 LYS A C 1
ATOM 733 O O . LYS A 1 87 ? -2.178 7.220 19.741 1.00 92.19 87 LYS A O 1
ATOM 738 N N . LYS A 1 88 ? -3.098 8.248 17.963 1.00 94.81 88 LYS A N 1
ATOM 739 C CA . LYS A 1 88 ? -4.409 8.529 18.566 1.00 94.81 88 LYS A CA 1
ATOM 740 C C . LYS A 1 88 ? -5.458 7.460 18.241 1.00 94.81 88 LYS A C 1
ATOM 742 O O . LYS A 1 88 ? -6.556 7.533 18.784 1.00 94.81 88 LYS A O 1
ATOM 747 N N . MET A 1 89 ? -5.141 6.509 17.362 1.00 95.62 89 MET A N 1
ATOM 748 C CA . MET A 1 89 ? -6.085 5.485 16.920 1.00 95.62 89 MET A CA 1
ATOM 749 C C . MET A 1 89 ? -6.374 4.467 18.027 1.00 95.62 89 MET A C 1
ATOM 751 O O . MET A 1 89 ? -5.497 4.103 18.813 1.00 95.62 89 MET A O 1
ATOM 755 N N . LYS A 1 90 ? -7.616 3.991 18.075 1.00 96.12 90 LYS A N 1
ATOM 756 C CA . LYS A 1 90 ? -8.063 2.923 18.976 1.00 96.12 90 LYS A CA 1
ATOM 757 C C . LYS A 1 90 ? -7.680 1.546 18.428 1.00 96.12 90 LYS A C 1
ATOM 759 O O . LYS A 1 90 ? -7.390 1.374 17.248 1.00 96.12 90 LYS A O 1
ATOM 764 N N . LYS A 1 91 ? -7.757 0.520 19.284 1.00 94.31 91 LYS A N 1
ATOM 765 C CA . LYS A 1 91 ? -7.420 -0.875 18.936 1.00 94.31 91 LYS A CA 1
ATOM 766 C C . LYS A 1 91 ? -8.193 -1.414 17.719 1.00 94.31 91 LYS A C 1
ATOM 768 O O . LYS A 1 91 ? -7.638 -2.189 16.951 1.00 94.31 91 LYS A O 1
ATOM 773 N N . ASN A 1 92 ? -9.455 -1.021 17.550 1.00 96.25 92 ASN A N 1
ATOM 774 C CA . ASN A 1 92 ? -10.329 -1.463 16.457 1.00 96.25 92 ASN A CA 1
ATOM 775 C C . ASN A 1 92 ? -10.291 -0.542 15.224 1.00 96.25 92 ASN A C 1
ATOM 777 O O . ASN A 1 92 ? -11.159 -0.639 14.357 1.00 96.25 92 ASN A O 1
ATOM 781 N N . GLU A 1 93 ? -9.321 0.365 15.153 1.00 97.38 93 GLU A N 1
ATOM 782 C CA . GLU A 1 93 ? -9.175 1.308 14.054 1.00 97.38 93 GLU A CA 1
ATOM 783 C C . GLU A 1 93 ? -7.956 0.968 13.199 1.00 97.38 93 GLU A C 1
ATOM 785 O O . GLU A 1 93 ? -6.892 0.624 13.719 1.00 97.38 93 GLU A O 1
ATOM 790 N N . ILE A 1 94 ? -8.092 1.109 11.881 1.00 97.00 94 ILE A N 1
ATOM 791 C CA . ILE A 1 94 ? -7.000 0.904 10.923 1.00 97.00 94 ILE A CA 1
ATOM 792 C C . ILE A 1 94 ? -7.001 1.996 9.855 1.00 97.00 94 ILE A C 1
ATOM 794 O O . ILE A 1 94 ? -8.045 2.533 9.499 1.00 97.00 94 ILE A O 1
ATOM 798 N N . LEU A 1 95 ? -5.821 2.333 9.348 1.00 96.06 95 LEU A N 1
ATOM 799 C CA . LEU A 1 95 ? -5.597 3.285 8.270 1.00 96.06 95 LEU A CA 1
ATOM 800 C C . LEU A 1 95 ? -5.030 2.526 7.071 1.00 96.06 95 LEU A C 1
ATOM 802 O O . LEU A 1 95 ? -3.937 1.960 7.160 1.00 96.06 95 LEU A O 1
ATOM 806 N N . PHE A 1 96 ? -5.755 2.541 5.951 1.00 95.56 96 PHE A N 1
ATOM 807 C CA . PHE A 1 96 ? -5.218 2.090 4.671 1.00 95.56 96 PHE A CA 1
ATOM 808 C C . PHE A 1 96 ? -4.626 3.258 3.892 1.00 95.56 96 PHE A C 1
ATOM 810 O O . PHE A 1 96 ? -5.294 4.260 3.630 1.00 95.56 96 PHE A O 1
ATOM 817 N N . LEU A 1 97 ? -3.375 3.085 3.476 1.00 92.19 97 LEU A N 1
ATOM 818 C CA . LEU A 1 97 ? -2.727 3.936 2.489 1.00 92.19 97 LEU A CA 1
ATOM 819 C C . LEU A 1 97 ? -2.772 3.262 1.112 1.00 92.19 97 LEU A C 1
ATOM 821 O O . LEU A 1 97 ? -2.639 2.036 1.035 1.00 92.19 97 LEU A O 1
ATOM 825 N N . PRO A 1 98 ? -2.878 4.030 0.017 1.00 92.88 98 PRO A N 1
ATOM 826 C CA . PRO A 1 98 ? -2.902 3.471 -1.331 1.00 92.88 98 PRO A CA 1
ATOM 827 C C . PRO A 1 98 ? -1.526 2.986 -1.829 1.00 92.88 98 PRO A C 1
ATOM 829 O O . PRO A 1 98 ? -1.299 2.971 -3.024 1.00 92.88 98 PRO A O 1
ATOM 832 N N . LEU A 1 99 ? -0.591 2.579 -0.968 1.00 92.94 99 LEU A N 1
ATOM 833 C CA . LEU A 1 99 ? 0.789 2.298 -1.390 1.00 92.94 99 LEU A CA 1
ATOM 834 C C . LEU A 1 99 ? 0.910 1.040 -2.254 1.00 92.94 99 LEU A C 1
ATOM 836 O O . LEU A 1 99 ? 0.404 -0.024 -1.900 1.00 92.94 99 LEU A O 1
ATOM 840 N N . LEU A 1 100 ? 1.642 1.142 -3.346 1.00 95.50 100 LEU A N 1
ATOM 841 C CA . LEU A 1 100 ? 1.842 0.090 -4.329 1.00 95.50 100 LEU A CA 1
ATOM 842 C C . LEU A 1 100 ? 3.075 -0.754 -4.014 1.00 95.50 100 LEU A C 1
ATOM 844 O O . LEU A 1 100 ? 3.910 -0.383 -3.187 1.00 95.50 100 LEU A O 1
ATOM 848 N N . LEU A 1 101 ? 3.223 -1.876 -4.719 1.00 95.94 101 LEU A N 1
ATOM 849 C CA . LEU A 1 101 ? 4.444 -2.685 -4.705 1.00 95.94 101 LEU A CA 1
ATOM 850 C C . LEU A 1 101 ? 5.691 -1.830 -4.995 1.00 95.94 101 LEU A C 1
ATOM 852 O O . LEU A 1 101 ? 6.709 -1.963 -4.313 1.00 95.94 101 LEU A O 1
ATOM 856 N N . ASP A 1 102 ? 5.582 -0.925 -5.965 1.00 95.62 102 ASP A N 1
ATOM 857 C CA . ASP A 1 102 ? 6.616 0.025 -6.373 1.00 95.62 102 ASP A CA 1
ATOM 858 C C . ASP A 1 102 ? 7.094 0.901 -5.211 1.00 95.62 102 ASP A C 1
ATOM 860 O O . ASP A 1 102 ? 8.300 1.028 -5.003 1.00 95.62 102 ASP A O 1
ATOM 864 N N . ASP A 1 103 ? 6.173 1.428 -4.395 1.00 93.56 103 ASP A N 1
ATOM 865 C CA . ASP A 1 103 ? 6.505 2.265 -3.234 1.00 93.56 103 ASP A CA 1
ATOM 866 C C . ASP A 1 103 ? 7.335 1.490 -2.202 1.00 93.56 103 ASP A C 1
ATOM 868 O O . ASP A 1 103 ? 8.271 2.025 -1.602 1.00 93.56 103 ASP A O 1
ATOM 872 N N . TYR A 1 104 ? 7.022 0.206 -1.993 1.00 92.88 104 TYR A N 1
ATOM 873 C CA . TYR A 1 104 ? 7.797 -0.652 -1.093 1.00 92.88 104 TYR A CA 1
ATOM 874 C C . TYR A 1 104 ? 9.182 -0.976 -1.649 1.00 92.88 104 TYR A C 1
ATOM 876 O O . TYR A 1 104 ? 10.135 -1.060 -0.872 1.00 92.88 104 TYR A O 1
ATOM 884 N N . CYS A 1 105 ? 9.304 -1.154 -2.964 1.00 95.00 105 CYS A N 1
ATOM 885 C CA . CYS A 1 105 ? 10.593 -1.378 -3.615 1.00 95.00 105 CYS A CA 1
ATOM 886 C C . CYS A 1 105 ? 11.468 -0.124 -3.532 1.00 95.00 105 CYS A C 1
ATOM 888 O O . CYS A 1 105 ? 12.631 -0.223 -3.142 1.00 95.00 105 CYS A O 1
ATOM 890 N N . ALA A 1 106 ? 10.891 1.048 -3.808 1.00 93.69 106 ALA A N 1
ATOM 891 C CA . ALA A 1 106 ? 11.563 2.337 -3.688 1.00 93.69 106 ALA A CA 1
ATOM 892 C C . ALA A 1 106 ? 12.040 2.556 -2.248 1.00 93.69 106 ALA A C 1
ATOM 894 O O . ALA A 1 106 ? 13.220 2.793 -2.005 1.00 93.69 106 ALA A O 1
ATOM 895 N N . LEU A 1 107 ? 11.162 2.340 -1.265 1.00 91.00 107 LEU A N 1
ATOM 896 C CA . LEU A 1 107 ? 11.531 2.435 0.145 1.00 91.00 107 LEU A CA 1
ATOM 897 C C . LEU A 1 107 ? 12.673 1.481 0.522 1.00 91.00 107 LEU A C 1
ATOM 899 O O . LEU A 1 107 ? 13.568 1.856 1.283 1.00 91.00 107 LEU A O 1
ATOM 903 N N . PHE A 1 108 ? 12.644 0.245 0.018 1.00 92.44 108 PHE A N 1
ATOM 904 C CA . PHE A 1 108 ? 13.685 -0.743 0.289 1.00 92.44 108 PHE A CA 1
ATOM 905 C C . PHE A 1 108 ? 15.037 -0.319 -0.294 1.00 92.44 108 PHE A C 1
ATOM 907 O O . PHE A 1 108 ? 16.027 -0.313 0.437 1.00 92.44 108 PHE A O 1
ATOM 914 N N . LEU A 1 10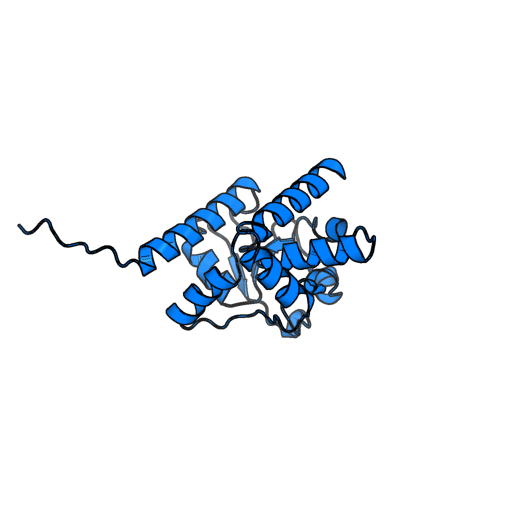9 ? 15.077 0.096 -1.562 1.00 93.25 109 LEU A N 1
ATOM 915 C CA . LEU A 1 109 ? 16.305 0.560 -2.211 1.00 93.25 109 LEU A CA 1
ATOM 916 C C . LEU A 1 109 ? 16.847 1.836 -1.568 1.00 93.25 109 LEU A C 1
ATOM 918 O O . LEU A 1 109 ? 18.035 1.902 -1.271 1.00 93.25 109 LEU A O 1
ATOM 922 N N . GLN A 1 110 ? 15.983 2.807 -1.270 1.00 91.06 110 GLN A N 1
ATOM 923 C CA . GLN A 1 110 ? 16.371 4.035 -0.575 1.00 91.06 110 GLN A CA 1
ATOM 924 C C . GLN A 1 110 ? 17.017 3.722 0.780 1.00 91.06 110 GLN A C 1
ATOM 926 O O . GLN A 1 110 ? 18.071 4.259 1.113 1.00 91.06 110 GLN A O 1
ATOM 931 N N . SER A 1 111 ? 16.414 2.806 1.544 1.00 89.19 111 SER A N 1
ATOM 932 C CA . SER A 1 111 ? 16.966 2.335 2.820 1.00 89.19 111 SER A CA 1
ATOM 933 C C . SER A 1 111 ? 18.327 1.666 2.636 1.00 89.19 111 SER A C 1
ATOM 935 O O . SER A 1 111 ? 19.248 1.911 3.413 1.00 89.19 111 SER A O 1
ATOM 937 N N . HIS A 1 112 ? 18.443 0.817 1.612 1.00 91.12 112 HIS A N 1
ATOM 938 C CA . HIS A 1 112 ? 19.655 0.069 1.307 1.00 91.12 112 HIS A CA 1
ATOM 939 C C . HIS A 1 112 ? 20.807 1.002 0.914 1.00 91.12 112 HIS A C 1
ATOM 941 O O . HIS A 1 112 ? 21.876 0.929 1.515 1.00 91.12 112 HIS A O 1
ATOM 947 N N . PHE A 1 113 ? 20.573 1.933 -0.014 1.00 92.00 113 PHE A N 1
ATOM 948 C CA . PHE A 1 113 ? 21.578 2.898 -0.464 1.00 92.00 113 PHE A CA 1
ATOM 949 C C . PHE A 1 113 ? 21.976 3.897 0.623 1.00 92.00 113 PHE A C 1
ATOM 951 O O . PHE A 1 113 ? 23.145 4.254 0.724 1.00 92.00 113 PHE A O 1
ATOM 958 N N . ALA A 1 114 ? 21.039 4.307 1.480 1.00 90.38 114 ALA A N 1
ATOM 959 C CA . ALA A 1 114 ? 21.342 5.188 2.605 1.00 90.38 114 ALA A CA 1
ATOM 960 C C . ALA A 1 114 ? 22.007 4.463 3.792 1.00 90.38 114 ALA A C 1
ATOM 962 O O . ALA A 1 114 ? 22.356 5.114 4.777 1.00 90.38 114 ALA A O 1
ATOM 963 N N . ASN A 1 115 ? 22.142 3.131 3.744 1.00 88.38 115 ASN A N 1
ATOM 964 C CA . ASN A 1 115 ? 22.537 2.292 4.879 1.00 88.38 115 ASN A CA 1
ATOM 965 C C . ASN A 1 115 ? 21.683 2.555 6.145 1.00 88.38 115 ASN A C 1
ATOM 967 O O . ASN A 1 115 ? 22.176 2.572 7.274 1.00 88.38 115 ASN A O 1
ATOM 971 N N . GLN A 1 116 ? 20.379 2.795 5.960 1.00 85.00 116 GLN A N 1
ATOM 972 C CA . GLN A 1 116 ? 19.431 3.116 7.029 1.00 85.00 116 GLN A CA 1
ATOM 973 C C . GLN A 1 116 ? 18.408 1.992 7.228 1.00 85.00 116 GLN A C 1
ATOM 975 O O . GLN A 1 116 ? 17.891 1.403 6.282 1.00 85.00 116 GLN A O 1
ATOM 980 N N . LYS A 1 117 ? 18.016 1.732 8.481 1.00 78.94 117 LYS A N 1
ATOM 981 C CA . LYS A 1 117 ? 16.977 0.739 8.825 1.00 78.94 117 LYS A CA 1
ATOM 982 C C . LYS A 1 117 ? 15.549 1.310 8.738 1.00 78.94 117 LYS A C 1
ATOM 984 O O . LYS A 1 117 ? 14.741 1.102 9.643 1.00 78.94 117 LYS A O 1
ATOM 989 N N . ILE A 1 118 ? 15.210 2.038 7.668 1.00 70.38 118 ILE A N 1
ATOM 990 C CA . ILE A 1 118 ? 13.913 2.746 7.556 1.00 70.38 118 ILE A CA 1
ATOM 991 C C . ILE A 1 118 ? 12.726 1.762 7.560 1.00 70.38 118 ILE A C 1
ATOM 993 O O . ILE A 1 118 ? 11.664 2.069 8.101 1.00 70.38 118 ILE A O 1
ATOM 997 N N . TYR A 1 119 ? 12.906 0.530 7.071 1.00 66.12 119 TYR A N 1
ATOM 998 C CA . TYR A 1 119 ? 11.846 -0.489 7.023 1.00 66.12 119 TYR A CA 1
ATOM 999 C C . TYR A 1 119 ? 11.273 -0.894 8.393 1.00 66.12 119 TYR A C 1
ATOM 1001 O O . TYR A 1 119 ? 10.158 -1.421 8.447 1.00 66.12 119 TYR A O 1
ATOM 1009 N N . GLN A 1 120 ? 11.976 -0.630 9.503 1.00 67.94 120 GLN A N 1
ATOM 1010 C CA . GLN A 1 120 ? 11.438 -0.856 10.852 1.00 67.94 120 GLN A CA 1
ATOM 1011 C C . GLN A 1 120 ? 10.227 0.049 11.145 1.00 67.94 120 GLN A C 1
ATOM 1013 O O . GLN A 1 120 ? 9.346 -0.322 11.918 1.00 67.94 120 GLN A O 1
ATOM 1018 N N . GLN A 1 121 ? 10.119 1.197 10.470 1.00 65.12 121 GLN A N 1
ATOM 1019 C CA . GLN A 1 121 ? 9.035 2.164 10.665 1.00 65.12 121 GLN A CA 1
ATOM 1020 C C . GLN A 1 121 ? 7.700 1.718 10.042 1.00 65.12 121 GLN A C 1
ATOM 1022 O O . GLN A 1 121 ? 6.658 2.298 10.352 1.00 65.12 121 GLN A O 1
ATOM 1027 N N . ILE A 1 122 ? 7.718 0.676 9.200 1.00 63.16 122 ILE A N 1
ATOM 1028 C CA . ILE A 1 122 ? 6.542 0.168 8.477 1.00 63.16 122 ILE A CA 1
ATOM 1029 C C . ILE A 1 122 ? 5.625 -0.656 9.401 1.00 63.16 122 ILE A C 1
ATOM 1031 O O . ILE A 1 122 ? 4.427 -0.751 9.149 1.00 63.16 122 ILE A O 1
ATOM 1035 N N . LYS A 1 123 ? 6.143 -1.242 10.492 1.00 63.41 123 LYS A N 1
ATOM 1036 C CA . LYS A 1 123 ? 5.356 -2.104 11.395 1.00 63.41 123 LYS A CA 1
ATOM 1037 C C . LYS A 1 123 ? 4.597 -1.295 12.446 1.00 63.41 123 LYS A C 1
ATOM 1039 O O . LYS A 1 123 ? 4.915 -1.339 13.632 1.00 63.41 123 LYS A O 1
ATOM 1044 N N . LYS A 1 124 ? 3.562 -0.573 12.022 1.00 74.38 124 LYS A N 1
ATOM 1045 C CA . LYS A 1 124 ? 2.571 -0.011 12.949 1.00 74.38 124 LYS A CA 1
ATOM 1046 C C . LYS A 1 124 ? 1.288 -0.820 12.861 1.00 74.38 124 LYS A C 1
ATOM 1048 O O . LYS A 1 124 ? 0.758 -0.982 11.772 1.00 74.38 124 LYS A O 1
ATOM 1053 N N . GLN A 1 125 ? 0.784 -1.289 14.004 1.00 80.56 125 GLN A N 1
ATOM 1054 C CA . GLN A 1 125 ? -0.408 -2.152 14.087 1.00 80.56 125 GLN A CA 1
ATOM 1055 C C . GLN A 1 125 ? -1.622 -1.581 13.333 1.00 80.56 125 GLN A C 1
ATOM 1057 O O . GLN A 1 125 ? -2.390 -2.334 12.744 1.00 80.56 125 GLN A O 1
ATOM 1062 N N . HIS A 1 126 ? -1.747 -0.253 13.296 1.00 90.88 126 HIS A N 1
ATOM 1063 C CA . HIS A 1 126 ? -2.865 0.445 12.662 1.00 90.88 126 HIS A CA 1
ATOM 1064 C C . HIS A 1 126 ? -2.627 0.847 11.202 1.00 90.88 126 HIS A C 1
ATOM 1066 O O . HIS A 1 126 ? -3.553 1.357 10.584 1.00 90.88 126 HIS A O 1
ATOM 1072 N N . LEU A 1 127 ? -1.423 0.681 10.642 1.00 92.06 127 LEU A N 1
ATOM 1073 C CA . LEU A 1 127 ? -1.094 1.174 9.301 1.00 92.06 127 LEU A CA 1
ATOM 1074 C C . LEU A 1 127 ? -0.911 0.023 8.320 1.00 92.06 127 LEU A C 1
ATOM 1076 O O . LEU A 1 127 ? 0.009 -0.779 8.473 1.00 92.06 127 LEU A O 1
ATOM 1080 N N . HIS A 1 128 ? -1.728 0.003 7.272 1.00 92.88 128 HIS A N 1
ATOM 1081 C CA . HIS A 1 128 ? -1.690 -1.037 6.248 1.00 92.88 128 HIS A CA 1
ATOM 1082 C C . HIS A 1 128 ? -1.761 -0.428 4.855 1.00 92.88 128 HIS A C 1
ATOM 1084 O O . HIS A 1 128 ? -2.230 0.695 4.673 1.00 92.88 128 HIS A O 1
ATOM 1090 N N . SER A 1 129 ? -1.313 -1.176 3.853 1.00 93.31 129 SER A N 1
ATOM 1091 C CA . SER A 1 129 ? -1.605 -0.848 2.464 1.00 93.31 129 SER A CA 1
ATOM 1092 C C . SER A 1 129 ? -2.445 -1.937 1.814 1.00 93.31 129 SER A C 1
ATOM 1094 O O . SER A 1 129 ? -2.294 -3.134 2.078 1.00 93.31 129 SER A O 1
ATOM 1096 N N . LEU A 1 130 ? -3.350 -1.491 0.947 1.00 93.75 130 LEU A N 1
ATOM 1097 C CA . LEU A 1 130 ? -4.209 -2.371 0.178 1.00 93.75 130 LEU A CA 1
ATOM 1098 C C . LEU A 1 130 ? -3.480 -2.983 -1.027 1.00 93.75 130 LEU A C 1
ATOM 1100 O O . LEU A 1 130 ? -3.741 -4.128 -1.400 1.00 93.75 130 LEU A O 1
ATOM 1104 N N . PHE A 1 131 ? -2.539 -2.242 -1.609 1.00 95.88 131 PHE A N 1
ATOM 1105 C CA . PHE A 1 131 ? -1.952 -2.534 -2.916 1.00 95.88 131 PHE A CA 1
ATOM 1106 C C . PHE A 1 131 ? -0.499 -3.013 -2.837 1.00 95.88 131 PHE A C 1
ATOM 1108 O O . PHE A 1 131 ? 0.198 -3.013 -3.840 1.00 95.88 131 PHE A O 1
ATOM 1115 N N . GLU A 1 132 ? -0.045 -3.520 -1.685 1.00 93.44 132 GLU A N 1
ATOM 1116 C CA . GLU A 1 132 ? 1.362 -3.930 -1.483 1.00 93.44 132 GLU A CA 1
ATOM 1117 C C . GLU A 1 132 ? 1.888 -4.986 -2.459 1.00 93.44 132 GLU A C 1
ATOM 1119 O O . GLU A 1 132 ? 3.090 -5.206 -2.549 1.00 93.44 132 GLU A O 1
ATOM 1124 N N . THR A 1 133 ? 0.988 -5.702 -3.128 1.00 95.12 133 THR A N 1
ATOM 1125 C CA . THR A 1 133 ? 1.351 -6.733 -4.103 1.00 95.12 133 THR A CA 1
ATOM 1126 C C . THR A 1 133 ? 1.034 -6.319 -5.526 1.00 95.12 133 THR A C 1
ATOM 1128 O O . THR A 1 133 ? 1.248 -7.136 -6.407 1.00 95.12 133 THR A O 1
ATOM 1131 N N . ILE A 1 134 ? 0.488 -5.124 -5.750 1.00 97.00 134 ILE A N 1
ATOM 1132 C CA . ILE A 1 134 ? 0.010 -4.650 -7.048 1.00 97.00 134 ILE A CA 1
ATOM 1133 C C . ILE A 1 134 ? 0.962 -3.566 -7.552 1.00 97.00 134 ILE A C 1
ATOM 1135 O O . ILE A 1 134 ? 1.348 -2.679 -6.791 1.00 97.00 134 ILE A O 1
ATOM 1139 N N . THR A 1 135 ? 1.342 -3.666 -8.819 1.00 96.38 135 THR A N 1
ATOM 1140 C CA . THR A 1 135 ? 2.233 -2.708 -9.484 1.00 96.38 135 THR A CA 1
ATOM 1141 C C . THR A 1 135 ? 1.496 -1.435 -9.899 1.00 96.38 135 THR A C 1
ATOM 1143 O O . THR A 1 135 ? 0.267 -1.416 -10.042 1.00 96.38 135 THR A O 1
ATOM 1146 N N . TYR A 1 136 ? 2.249 -0.367 -10.141 1.00 95.38 136 TYR A N 1
ATOM 1147 C CA . TYR A 1 136 ? 1.725 0.863 -10.730 1.00 95.38 136 TYR A CA 1
ATOM 1148 C C . TYR A 1 136 ? 1.061 0.635 -12.085 1.00 95.38 136 TYR A C 1
ATOM 1150 O O . TYR A 1 136 ? -0.030 1.155 -12.321 1.00 95.38 136 TYR A O 1
ATOM 1158 N N . GLU A 1 137 ? 1.668 -0.170 -12.952 1.00 95.06 137 GLU A N 1
ATOM 1159 C CA . GLU A 1 137 ? 1.143 -0.445 -14.288 1.00 95.06 137 GLU A CA 1
ATOM 1160 C C . GLU A 1 137 ? -0.233 -1.124 -14.208 1.00 95.06 137 GLU A C 1
ATOM 1162 O O . GLU A 1 137 ? -1.169 -0.737 -14.910 1.00 95.06 137 GLU A O 1
ATOM 1167 N N . GLU 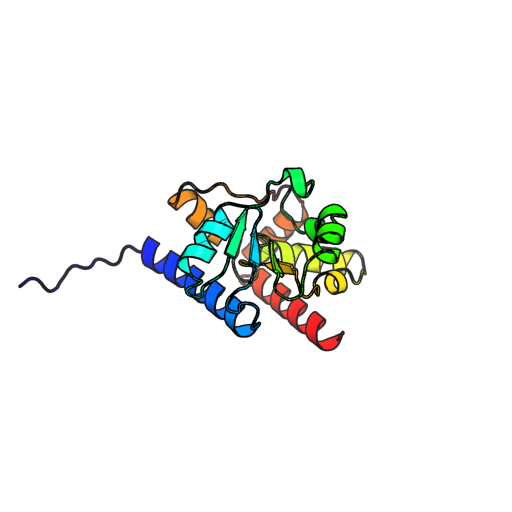A 1 138 ? -0.399 -2.074 -13.283 1.00 96.19 138 GLU A N 1
ATOM 1168 C CA . GLU A 1 138 ? -1.682 -2.739 -13.040 1.00 96.19 138 GLU A CA 1
ATOM 1169 C C . GLU A 1 138 ? -2.752 -1.770 -12.529 1.00 96.19 138 GLU A C 1
ATOM 1171 O O . GLU A 1 138 ? -3.898 -1.812 -12.986 1.00 96.19 138 GLU A O 1
ATOM 1176 N N . ILE A 1 139 ? -2.396 -0.885 -11.595 1.00 95.81 139 ILE A N 1
ATOM 1177 C CA . ILE A 1 139 ? -3.335 0.111 -11.076 1.00 95.81 139 ILE A CA 1
ATOM 1178 C C . ILE A 1 139 ? -3.704 1.134 -12.144 1.00 95.81 139 ILE A C 1
ATOM 1180 O O . ILE A 1 139 ? -4.883 1.473 -12.248 1.00 95.81 139 ILE A O 1
ATOM 1184 N N . LYS A 1 140 ? -2.745 1.571 -12.965 1.00 95.12 140 LYS A N 1
ATOM 1185 C CA . LYS A 1 140 ? -2.969 2.526 -14.052 1.00 95.12 140 LYS A CA 1
ATOM 1186 C C . LYS A 1 140 ? -4.070 2.042 -14.999 1.00 95.12 140 LYS A C 1
ATOM 1188 O O . LYS A 1 140 ? -5.043 2.767 -15.216 1.00 95.12 140 LYS A O 1
ATOM 1193 N N . VAL A 1 141 ? -3.986 0.784 -15.442 1.00 95.00 141 VAL A N 1
ATOM 1194 C CA . VAL A 1 141 ? -5.007 0.147 -16.296 1.00 95.00 141 VAL A CA 1
ATOM 1195 C C . VAL A 1 141 ? -6.397 0.196 -15.649 1.00 95.00 141 VAL A C 1
ATOM 1197 O O . VAL A 1 141 ? -7.392 0.500 -16.307 1.00 95.00 141 VAL A O 1
ATOM 1200 N N . ILE A 1 142 ? -6.489 -0.071 -14.343 1.00 94.88 142 ILE A N 1
ATOM 1201 C CA . ILE A 1 142 ? -7.763 -0.042 -13.608 1.00 94.88 142 ILE A CA 1
ATOM 1202 C C . ILE A 1 142 ? -8.285 1.392 -13.506 1.00 94.88 142 ILE A C 1
ATOM 1204 O O . ILE A 1 142 ? -9.463 1.643 -13.756 1.00 94.88 142 ILE A O 1
ATOM 1208 N N . THR A 1 143 ? -7.431 2.345 -13.151 1.00 94.31 143 THR A N 1
ATOM 1209 C CA . THR A 1 143 ? -7.845 3.735 -12.950 1.00 94.31 143 THR A CA 1
ATOM 1210 C C . THR A 1 143 ? -8.320 4.395 -14.237 1.00 94.31 143 THR A C 1
ATOM 1212 O O . THR A 1 143 ? -9.357 5.053 -14.215 1.00 94.31 143 THR A O 1
ATOM 1215 N N . GLU A 1 144 ? -7.647 4.145 -15.363 1.00 93.81 144 GLU A N 1
ATOM 1216 C CA . GLU A 1 144 ? -8.072 4.621 -16.684 1.00 93.81 144 GLU A CA 1
ATOM 1217 C C . GLU A 1 144 ? -9.425 4.016 -17.071 1.00 93.81 144 GLU A C 1
ATOM 1219 O O . GLU A 1 144 ? -10.338 4.718 -17.505 1.00 93.81 144 GLU A O 1
ATOM 1224 N N . ARG A 1 145 ? -9.599 2.711 -16.833 1.00 92.06 145 ARG A N 1
ATOM 1225 C CA . ARG A 1 145 ? -10.825 1.987 -17.182 1.00 92.06 145 ARG A CA 1
ATOM 1226 C C . ARG A 1 145 ? -12.051 2.453 -16.400 1.00 92.06 145 ARG A C 1
ATOM 1228 O O . ARG A 1 145 ? -13.149 2.473 -16.953 1.00 92.06 145 ARG A O 1
ATOM 1235 N N . PHE A 1 146 ? -11.879 2.755 -15.117 1.00 91.44 146 PHE A N 1
ATOM 1236 C CA . PHE A 1 146 ? -12.969 3.132 -14.214 1.00 91.44 146 PHE A CA 1
ATOM 1237 C C . PHE A 1 146 ? -13.060 4.644 -13.975 1.00 91.44 146 PHE A C 1
ATOM 1239 O O . PHE A 1 146 ? -13.846 5.068 -13.129 1.00 91.44 146 PHE A O 1
ATOM 1246 N N . ASN A 1 147 ? -12.284 5.446 -14.714 1.00 93.31 147 ASN A N 1
ATOM 1247 C CA . ASN A 1 147 ? -12.190 6.898 -14.552 1.00 93.31 147 ASN A CA 1
ATOM 1248 C C . ASN A 1 147 ? -11.944 7.312 -13.085 1.00 93.31 147 ASN A C 1
ATOM 1250 O O . ASN A 1 147 ? -12.578 8.221 -12.544 1.00 93.31 147 ASN A O 1
ATOM 1254 N N . LEU A 1 148 ? -11.054 6.579 -12.412 1.00 93.12 148 LEU A N 1
ATOM 1255 C CA . LEU A 1 148 ? -10.666 6.836 -11.029 1.00 93.12 148 LEU A CA 1
ATOM 1256 C C . LEU A 1 148 ? -9.427 7.728 -11.006 1.00 93.12 148 LEU A C 1
ATOM 1258 O O . LEU A 1 148 ? -8.505 7.559 -11.801 1.00 93.12 148 LEU A O 1
ATOM 1262 N N . LYS A 1 149 ? -9.369 8.652 -10.045 1.00 89.81 149 LYS A N 1
ATOM 1263 C CA . LYS A 1 149 ? -8.176 9.478 -9.844 1.00 89.81 149 LYS A CA 1
ATOM 1264 C C . LYS A 1 149 ? -7.043 8.635 -9.270 1.00 89.81 149 LYS A C 1
ATOM 1266 O O . LYS A 1 149 ? -7.198 8.032 -8.209 1.00 89.81 149 LYS A O 1
ATOM 1271 N N . VAL A 1 150 ? -5.901 8.653 -9.950 1.00 82.88 150 VAL A N 1
ATOM 1272 C CA . VAL A 1 150 ? -4.650 8.052 -9.486 1.00 82.88 150 VAL A CA 1
ATOM 1273 C C . VAL A 1 150 ? -4.060 8.944 -8.388 1.00 82.88 150 VAL A C 1
ATOM 1275 O O . VAL A 1 150 ? -3.818 10.123 -8.646 1.00 82.88 150 VAL A O 1
ATOM 1278 N N . PRO A 1 151 ? -3.846 8.448 -7.157 1.00 78.88 151 PRO A N 1
ATOM 1279 C CA . PRO A 1 151 ? -3.262 9.269 -6.104 1.00 78.88 151 PRO A CA 1
ATOM 1280 C C . PRO A 1 151 ? -1.723 9.366 -6.168 1.00 78.88 151 PRO A C 1
ATOM 1282 O O . PRO A 1 151 ? -1.155 10.111 -5.384 1.00 78.88 151 PRO A O 1
ATOM 1285 N N . PHE A 1 152 ? -1.032 8.662 -7.066 1.00 82.31 152 PHE A N 1
ATOM 1286 C CA . PHE A 1 152 ? 0.436 8.527 -7.043 1.00 82.31 152 PHE A CA 1
ATOM 1287 C C . PHE A 1 152 ? 1.170 9.658 -7.770 1.00 82.31 152 PHE A C 1
ATOM 1289 O O . PHE A 1 152 ? 0.794 10.003 -8.889 1.00 82.31 152 PHE A O 1
ATOM 1296 N N . ASN A 1 153 ? 2.254 10.160 -7.165 1.00 81.81 153 ASN A N 1
ATOM 1297 C CA . ASN A 1 153 ? 3.290 10.926 -7.866 1.00 81.81 153 ASN A CA 1
ATOM 1298 C C . ASN A 1 153 ? 4.547 10.042 -7.994 1.00 81.81 153 ASN A C 1
ATOM 1300 O O . ASN A 1 153 ? 5.022 9.514 -6.988 1.00 81.81 153 ASN A O 1
ATOM 1304 N N . ARG A 1 154 ? 5.054 9.859 -9.222 1.00 84.31 154 ARG A N 1
ATOM 1305 C CA . ARG A 1 154 ? 6.232 9.030 -9.549 1.00 84.31 154 ARG A CA 1
ATOM 1306 C C . ARG A 1 154 ? 7.394 9.836 -10.149 1.00 84.31 154 ARG A C 1
ATOM 1308 O O . ARG A 1 154 ? 8.235 9.261 -10.823 1.00 84.31 154 ARG A O 1
ATOM 1315 N N . GLU A 1 155 ? 7.469 11.139 -9.895 1.00 81.25 155 GLU A N 1
ATOM 1316 C CA . GLU A 1 155 ? 8.534 12.020 -10.417 1.00 81.25 155 GLU A CA 1
ATOM 1317 C C . GLU A 1 155 ? 9.937 11.787 -9.805 1.00 81.25 155 GLU A C 1
ATOM 1319 O O . GLU A 1 155 ? 10.869 12.521 -10.111 1.00 81.25 155 GLU A O 1
ATOM 1324 N N . ASP A 1 156 ? 10.118 10.770 -8.958 1.00 84.81 156 ASP A N 1
ATOM 1325 C CA . ASP A 1 156 ? 11.400 10.443 -8.316 1.00 84.81 156 ASP A CA 1
ATOM 1326 C C . ASP A 1 156 ? 12.277 9.550 -9.220 1.00 84.81 156 ASP A C 1
ATOM 1328 O O . ASP A 1 156 ? 11.809 8.538 -9.760 1.00 84.81 156 ASP A O 1
ATOM 1332 N N . ASP A 1 157 ? 13.567 9.884 -9.333 1.00 92.12 157 ASP A N 1
ATOM 1333 C CA . ASP A 1 157 ? 14.594 9.125 -10.065 1.00 92.12 157 ASP A CA 1
ATOM 1334 C C . ASP A 1 157 ? 14.614 7.636 -9.688 1.00 92.12 157 ASP A C 1
ATOM 1336 O O . ASP A 1 157 ? 14.893 6.769 -10.524 1.00 92.12 157 ASP A O 1
ATOM 1340 N N . LEU A 1 158 ? 14.272 7.311 -8.440 1.00 92.62 158 LEU A N 1
ATOM 1341 C CA . LEU A 1 158 ? 14.255 5.939 -7.957 1.00 92.62 158 LEU A CA 1
ATOM 1342 C C . LEU A 1 158 ? 13.167 5.087 -8.626 1.00 92.62 158 LEU A C 1
ATOM 1344 O O . LEU A 1 158 ? 13.380 3.893 -8.849 1.00 92.62 158 LEU A O 1
ATOM 1348 N N . TYR A 1 159 ? 12.022 5.677 -8.984 1.00 94.31 159 TYR A N 1
ATOM 1349 C CA . TYR A 1 159 ? 10.986 4.965 -9.738 1.00 94.31 159 TYR A CA 1
ATOM 1350 C C . TYR A 1 159 ? 11.433 4.691 -11.170 1.00 94.31 159 TYR A C 1
ATOM 1352 O O . TYR A 1 159 ? 11.218 3.583 -11.658 1.00 94.31 159 TYR A O 1
ATOM 1360 N N . SER A 1 160 ? 12.095 5.658 -11.805 1.00 95.31 160 SER A N 1
ATOM 1361 C CA . SER A 1 160 ? 12.671 5.485 -13.143 1.00 95.31 160 SER A CA 1
ATOM 1362 C C . SER A 1 160 ? 13.740 4.389 -13.148 1.00 95.31 160 SER A C 1
ATOM 1364 O O . SER A 1 160 ? 13.765 3.533 -14.033 1.00 95.31 160 SER A O 1
ATOM 1366 N N . PHE A 1 161 ? 14.583 4.354 -12.112 1.00 95.94 161 PHE A N 1
ATOM 1367 C CA . PHE A 1 161 ? 15.558 3.286 -11.910 1.00 95.94 161 PHE A CA 1
ATOM 1368 C C . PHE A 1 161 ? 14.893 1.911 -11.730 1.00 95.94 161 PHE A C 1
ATOM 1370 O O . PHE A 1 161 ? 15.323 0.931 -12.341 1.00 95.94 161 PHE A O 1
ATOM 1377 N N . LEU A 1 162 ? 13.822 1.826 -10.932 1.00 96.44 162 LEU A N 1
ATOM 1378 C CA . LEU A 1 162 ? 13.058 0.589 -10.741 1.00 96.44 162 LEU A CA 1
ATOM 1379 C C . LEU A 1 162 ? 12.424 0.079 -12.037 1.00 96.44 162 LEU A C 1
ATOM 1381 O O . LEU A 1 162 ? 12.463 -1.124 -12.295 1.00 96.44 162 LEU A O 1
ATOM 1385 N N . ASP A 1 163 ? 11.866 0.971 -12.852 1.00 96.50 163 ASP A N 1
ATOM 1386 C CA . ASP A 1 163 ? 11.271 0.593 -14.134 1.00 96.50 163 ASP A CA 1
ATOM 1387 C C . ASP A 1 163 ? 12.335 0.110 -15.124 1.00 96.50 163 ASP A C 1
ATOM 1389 O O . ASP A 1 163 ? 12.127 -0.893 -15.807 1.00 96.50 163 ASP A O 1
ATOM 1393 N N . ALA A 1 164 ? 13.511 0.747 -15.145 1.00 97.31 164 ALA A N 1
ATOM 1394 C CA . ALA A 1 164 ? 14.639 0.291 -15.954 1.00 97.31 164 ALA A CA 1
ATOM 1395 C C . ALA A 1 164 ? 15.131 -1.107 -15.532 1.00 97.31 164 ALA A C 1
ATOM 1397 O O . ALA A 1 164 ? 15.441 -1.942 -16.388 1.00 97.31 164 ALA A O 1
ATOM 1398 N N . LEU A 1 165 ? 15.176 -1.389 -14.224 1.00 97.19 165 LEU A N 1
ATOM 1399 C CA . LEU A 1 165 ? 15.515 -2.719 -13.717 1.00 97.19 165 LEU A CA 1
ATOM 1400 C C . LEU A 1 165 ? 14.469 -3.766 -14.101 1.00 97.19 165 LEU A C 1
ATOM 1402 O O . LEU A 1 165 ? 14.844 -4.835 -14.572 1.00 97.19 165 LEU A O 1
ATOM 1406 N N . GLU A 1 166 ? 13.182 -3.469 -13.929 1.00 97.31 166 GLU A N 1
ATOM 1407 C CA . GLU A 1 166 ? 12.091 -4.388 -14.273 1.00 97.31 166 GLU A CA 1
ATOM 1408 C C . GLU A 1 166 ? 12.049 -4.686 -15.780 1.00 97.31 166 GLU A C 1
ATOM 1410 O O . GLU A 1 166 ? 11.843 -5.833 -16.175 1.00 97.31 166 GLU A O 1
ATOM 1415 N N . ALA A 1 167 ? 12.314 -3.681 -16.622 1.00 97.00 167 ALA A N 1
ATOM 1416 C CA . ALA A 1 167 ? 12.394 -3.845 -18.072 1.00 97.00 167 ALA A CA 1
ATOM 1417 C C . ALA A 1 167 ? 13.560 -4.751 -18.500 1.00 97.00 167 ALA A C 1
ATOM 1419 O O . ALA A 1 167 ? 13.435 -5.511 -19.461 1.00 97.00 167 ALA A O 1
ATOM 1420 N N . ARG A 1 168 ? 14.694 -4.687 -17.790 1.00 97.94 168 ARG A N 1
ATOM 1421 C CA . ARG A 1 168 ? 15.871 -5.520 -18.074 1.00 97.94 168 ARG A CA 1
ATOM 1422 C C . ARG A 1 168 ? 15.777 -6.915 -17.452 1.00 97.94 168 ARG A C 1
ATOM 1424 O O . ARG A 1 168 ? 16.257 -7.882 -18.040 1.00 97.94 168 ARG A O 1
ATOM 1431 N N . PHE A 1 169 ? 15.188 -7.013 -16.266 1.00 97.38 169 PHE A N 1
ATOM 1432 C CA . PHE A 1 169 ? 15.104 -8.222 -15.458 1.00 97.38 169 PHE A CA 1
ATOM 1433 C C . PHE A 1 169 ? 13.680 -8.374 -14.918 1.00 97.38 169 PHE A C 1
ATOM 1435 O O . PHE A 1 169 ? 13.332 -7.846 -13.858 1.00 97.38 169 PHE A O 1
ATOM 1442 N N . HIS A 1 170 ? 12.852 -9.114 -15.652 1.00 96.38 170 HIS A N 1
ATOM 1443 C CA . HIS A 1 170 ? 11.448 -9.295 -15.297 1.00 96.38 170 HIS A CA 1
ATOM 1444 C C . HIS A 1 170 ? 11.278 -9.942 -13.911 1.00 96.38 170 HIS A C 1
ATOM 1446 O O . HIS A 1 170 ? 11.954 -10.917 -13.576 1.00 96.38 170 HIS A O 1
ATOM 1452 N N . GLY A 1 171 ? 10.354 -9.411 -13.111 1.00 95.38 171 GLY A N 1
ATOM 1453 C CA . GLY A 1 171 ? 10.076 -9.871 -11.752 1.00 95.38 171 GLY A CA 1
ATOM 1454 C C . GLY A 1 171 ? 10.966 -9.245 -10.674 1.00 95.38 171 GLY A C 1
ATOM 1455 O O . GLY A 1 171 ? 10.860 -9.640 -9.507 1.00 95.38 171 GLY A O 1
ATOM 1456 N N . THR A 1 172 ? 11.804 -8.260 -11.013 1.00 97.69 172 THR A N 1
ATOM 1457 C CA . THR A 1 172 ? 12.675 -7.565 -10.051 1.00 97.69 172 THR A CA 1
ATOM 1458 C C . THR A 1 172 ? 11.876 -6.921 -8.921 1.00 97.69 172 THR A C 1
ATOM 1460 O O . THR A 1 172 ? 12.234 -7.103 -7.755 1.00 97.69 172 THR A O 1
ATOM 1463 N N . LYS A 1 173 ? 10.757 -6.243 -9.214 1.00 97.56 173 LYS A N 1
ATOM 1464 C CA . LYS A 1 173 ? 9.904 -5.622 -8.177 1.00 97.56 173 LYS A CA 1
ATOM 1465 C C . LYS A 1 173 ? 9.416 -6.664 -7.155 1.00 97.56 173 LYS A C 1
ATOM 1467 O O . LYS A 1 173 ? 9.488 -6.458 -5.942 1.00 97.56 173 LYS A O 1
ATOM 1472 N N . HIS A 1 174 ? 8.999 -7.842 -7.620 1.00 96.56 174 HIS A N 1
ATOM 1473 C CA . HIS A 1 174 ? 8.582 -8.934 -6.735 1.00 96.56 174 HIS A CA 1
ATOM 1474 C C . HIS A 1 174 ? 9.746 -9.540 -5.942 1.00 96.56 174 HIS A C 1
ATOM 1476 O O . HIS A 1 174 ? 9.585 -9.826 -4.753 1.00 96.56 174 HIS A O 1
ATOM 1482 N N . ALA A 1 175 ? 10.917 -9.708 -6.561 1.00 96.94 175 ALA A N 1
ATOM 1483 C CA . ALA A 1 175 ? 12.113 -10.195 -5.879 1.00 96.94 175 ALA A CA 1
ATOM 1484 C C . ALA A 1 175 ? 12.555 -9.238 -4.757 1.00 96.94 175 ALA A C 1
ATOM 1486 O O . ALA A 1 175 ? 12.780 -9.679 -3.628 1.00 96.94 175 ALA A O 1
ATOM 1487 N N . LEU A 1 176 ? 12.586 -7.927 -5.025 1.00 96.38 176 LEU A N 1
ATOM 1488 C CA . LEU A 1 176 ? 12.892 -6.896 -4.028 1.00 96.38 176 LEU A CA 1
ATOM 1489 C C . LEU A 1 176 ? 11.887 -6.908 -2.874 1.00 96.38 176 LEU A C 1
ATOM 1491 O O . LEU A 1 176 ? 12.280 -6.873 -1.706 1.00 96.38 176 LEU A O 1
ATOM 1495 N N . TYR A 1 177 ? 10.593 -7.013 -3.177 1.00 94.75 177 TYR A N 1
ATOM 1496 C CA . TYR A 1 177 ? 9.569 -7.100 -2.142 1.00 94.75 177 TYR A CA 1
ATOM 1497 C C . TYR A 1 177 ? 9.707 -8.364 -1.289 1.00 94.75 177 TYR A C 1
ATOM 1499 O O . TYR A 1 177 ? 9.592 -8.285 -0.067 1.00 94.75 177 TYR A O 1
ATOM 1507 N N . ASN A 1 178 ? 10.017 -9.516 -1.886 1.00 94.25 178 ASN A N 1
ATOM 1508 C CA . ASN A 1 178 ? 10.273 -10.746 -1.133 1.00 94.25 178 ASN A CA 1
ATOM 1509 C C . ASN A 1 178 ? 11.486 -10.600 -0.207 1.00 94.25 178 ASN A C 1
ATOM 1511 O O . ASN A 1 178 ? 11.402 -10.982 0.963 1.00 94.25 178 ASN A O 1
ATOM 1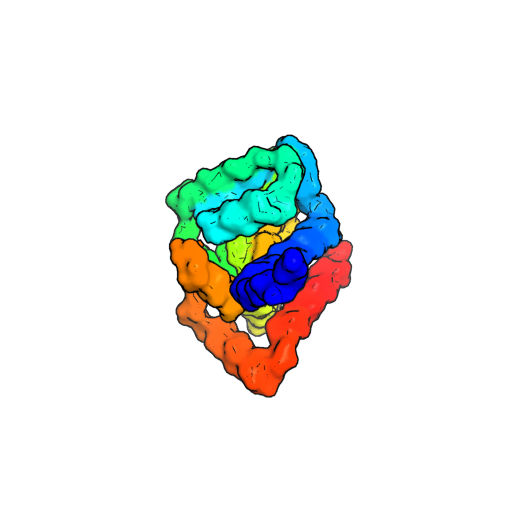515 N N . SER A 1 179 ? 12.566 -9.976 -0.684 1.00 93.75 179 SER A N 1
ATOM 1516 C CA . SER A 1 179 ? 13.724 -9.627 0.144 1.00 93.75 179 SER A CA 1
ATOM 1517 C C . SER A 1 179 ? 13.319 -8.717 1.304 1.00 93.75 179 SER A C 1
ATOM 1519 O O . SER A 1 179 ? 13.640 -9.010 2.455 1.00 93.75 179 SER A O 1
ATOM 1521 N N . LEU A 1 180 ? 12.523 -7.672 1.053 1.00 90.69 180 LEU A N 1
ATOM 1522 C CA . LEU A 1 180 ? 11.984 -6.806 2.106 1.00 90.69 180 LEU A CA 1
ATOM 1523 C C . LEU A 1 180 ? 11.166 -7.598 3.143 1.00 90.69 180 LEU A C 1
ATOM 1525 O O . LEU A 1 180 ? 11.317 -7.375 4.346 1.00 90.69 180 LEU A O 1
ATOM 1529 N N . GLN A 1 181 ? 10.305 -8.524 2.711 1.00 89.75 181 GLN A N 1
ATOM 1530 C CA . GLN A 1 181 ? 9.528 -9.371 3.624 1.00 89.75 181 GLN A CA 1
ATOM 1531 C C . GLN A 1 181 ? 10.424 -10.314 4.437 1.00 89.75 181 GLN A C 1
ATOM 1533 O O . GLN A 1 181 ? 10.179 -10.508 5.629 1.00 89.75 181 GLN A O 1
ATOM 1538 N N . PHE A 1 182 ? 11.479 -10.859 3.830 1.00 90.12 182 PHE A N 1
ATOM 1539 C CA . PHE A 1 182 ? 12.477 -11.669 4.523 1.00 90.12 182 PHE A CA 1
ATOM 1540 C C . PHE A 1 182 ? 13.210 -10.853 5.597 1.00 90.12 182 PHE A C 1
ATOM 1542 O O . PHE A 1 182 ? 13.247 -11.263 6.758 1.00 90.12 182 PHE A O 1
ATOM 1549 N N . TYR A 1 183 ? 13.698 -9.653 5.269 1.00 86.25 183 TYR A N 1
ATOM 1550 C CA . TYR A 1 183 ? 14.324 -8.755 6.247 1.00 86.25 183 TYR A CA 1
ATOM 1551 C C . TYR A 1 183 ? 13.374 -8.393 7.393 1.00 86.25 183 TYR A C 1
ATOM 1553 O O . TYR A 1 183 ? 13.765 -8.422 8.559 1.00 86.25 183 TYR A O 1
ATOM 1561 N N . LYS A 1 184 ? 12.100 -8.118 7.087 1.00 84.25 184 LYS A N 1
ATOM 1562 C CA . LYS A 1 184 ? 11.079 -7.843 8.108 1.00 84.25 184 LYS A CA 1
ATOM 1563 C C . LYS A 1 184 ? 10.876 -9.008 9.076 1.00 84.25 184 LYS A C 1
ATOM 1565 O O . LYS A 1 184 ? 10.481 -8.744 10.209 1.00 84.25 184 LYS A O 1
ATOM 1570 N N . LYS A 1 185 ? 11.062 -10.257 8.648 1.00 84.50 185 LYS A N 1
ATOM 1571 C CA . LYS A 1 185 ? 10.879 -11.442 9.500 1.00 84.50 185 LYS A CA 1
ATOM 1572 C C . LYS A 1 185 ? 12.082 -11.730 10.394 1.00 84.50 185 LYS A C 1
ATOM 1574 O O . LYS A 1 185 ? 11.864 -12.186 11.498 1.00 84.50 185 LYS A O 1
ATOM 1579 N N . ASN A 1 186 ? 13.303 -11.455 9.934 1.00 83.62 186 ASN A N 1
ATOM 1580 C CA . ASN A 1 186 ? 14.533 -11.812 10.661 1.00 83.62 186 ASN A CA 1
ATOM 1581 C C . ASN A 1 186 ? 15.041 -10.729 11.628 1.00 83.62 186 ASN A C 1
ATOM 1583 O O . ASN A 1 186 ? 15.972 -10.965 12.387 1.00 83.62 186 ASN A O 1
ATOM 1587 N N . ILE A 1 187 ? 14.489 -9.518 11.555 1.00 73.31 187 ILE A N 1
ATOM 1588 C CA . ILE A 1 187 ? 14.876 -8.389 12.422 1.00 73.31 187 ILE A CA 1
ATOM 1589 C C . ILE A 1 187 ? 13.893 -8.209 13.590 1.00 73.31 187 ILE A C 1
ATOM 1591 O O . ILE A 1 187 ? 14.127 -7.392 14.478 1.00 73.31 187 ILE A O 1
ATOM 1595 N N . MET A 1 188 ? 12.795 -8.966 13.578 1.00 55.62 188 MET A N 1
ATOM 1596 C CA . MET A 1 188 ? 11.849 -9.108 14.684 1.00 55.62 188 MET A CA 1
ATOM 1597 C C . MET A 1 188 ? 12.104 -10.425 15.396 1.00 55.62 188 MET A C 1
ATOM 1599 O O . MET A 1 188 ? 11.934 -10.425 16.630 1.00 55.62 188 MET A O 1
#

Secondary structure (DSSP, 8-state):
---------HHHHHHHHHHHHHHHHHHHTT---TT-EEEE-SHHHHHHHHHH--S--EEEEPPTTTTT---BSGGGGG-HHHHHHHHH--TTEEEEEEEEHHHHHHHHHHHHHTT--GGGGG--TTEEEEETT--HHHHHHHHHHTTPPP-B---SHHHHHHHHHHHHSTTHHHHHHHHHHHHHHH--

Sequence (188 aa):
MDILQIQSNPNRQFLNIIEKRIRKNLRSKDILHKDQTIYVIDQLTIFFLKRIVTLPVNIVQLSKKELNIKEYNCSIFSNKEIRVFIKKMKKNEILFLPLLLDDYCALFLQSHFANQKIYQQIKKQHLHSLFETITYEEIKVITERFNLKVPFNREDDLYSFLDALEARFHGTKHALYNSLQFYKKNIM

pLDDT: mean 89.44, std 10.89, range [43.06, 98.44]

Radius of gyration: 17.54 Å; chains: 1; bounding box: 54×41×46 Å